Protein AF-A0A162Q2P6-F1 (afdb_monomer_lite)

Structure (mmCIF, N/CA/C/O backbone):
data_AF-A0A162Q2P6-F1
#
_entry.id   AF-A0A162Q2P6-F1
#
loop_
_atom_site.group_PDB
_atom_site.id
_atom_site.type_symbol
_atom_site.label_atom_id
_atom_site.label_alt_id
_atom_site.label_comp_id
_atom_site.label_asym_id
_atom_site.label_entity_id
_atom_site.label_seq_id
_atom_site.pdbx_PDB_ins_code
_atom_site.Cartn_x
_atom_site.Cartn_y
_atom_site.Cartn_z
_atom_site.occupancy
_atom_site.B_iso_or_equiv
_atom_site.auth_seq_id
_atom_site.auth_comp_id
_atom_site.auth_asym_id
_atom_site.auth_atom_id
_atom_site.pdbx_PDB_model_num
ATOM 1 N N . LYS A 1 1 ? 25.681 0.074 -2.861 1.00 48.88 1 LYS A N 1
ATOM 2 C CA . LYS A 1 1 ? 25.812 1.199 -3.830 1.00 48.88 1 LYS A CA 1
ATOM 3 C C . LYS A 1 1 ? 24.794 2.308 -3.497 1.00 48.88 1 LYS A C 1
ATOM 5 O O . LYS A 1 1 ? 23.850 2.481 -4.251 1.00 48.88 1 LYS A O 1
ATOM 10 N N . ASN A 1 2 ? 24.958 3.044 -2.389 1.00 48.38 2 ASN A N 1
ATOM 11 C CA . ASN A 1 2 ? 24.047 4.153 -2.019 1.00 48.38 2 ASN A CA 1
ATOM 12 C C . ASN A 1 2 ? 24.773 5.500 -1.815 1.00 48.38 2 ASN A C 1
ATOM 14 O O . ASN A 1 2 ? 24.154 6.547 -1.954 1.00 48.38 2 ASN A O 1
ATOM 18 N N . ILE A 1 3 ? 26.094 5.482 -1.599 1.00 49.03 3 ILE A N 1
ATOM 19 C CA . ILE A 1 3 ? 26.891 6.666 -1.225 1.00 49.03 3 ILE A CA 1
ATOM 20 C C . ILE A 1 3 ? 27.042 7.683 -2.378 1.00 49.03 3 ILE A C 1
ATOM 22 O O . ILE A 1 3 ? 27.153 8.876 -2.140 1.00 49.03 3 ILE A O 1
ATOM 26 N N . ALA A 1 4 ? 26.964 7.254 -3.643 1.00 51.41 4 ALA A N 1
ATOM 27 C CA . ALA A 1 4 ? 27.247 8.121 -4.796 1.00 51.41 4 ALA A CA 1
ATOM 28 C C . ALA A 1 4 ? 26.105 9.079 -5.213 1.00 51.41 4 ALA A C 1
ATOM 30 O O . ALA A 1 4 ? 26.271 9.814 -6.181 1.00 51.41 4 ALA A O 1
ATOM 31 N N . LYS A 1 5 ? 24.939 9.051 -4.549 1.00 62.47 5 LYS A N 1
ATOM 32 C CA . LYS A 1 5 ? 23.770 9.878 -4.924 1.00 62.47 5 LYS A CA 1
ATOM 33 C C . LYS A 1 5 ? 23.247 10.808 -3.822 1.00 62.47 5 LYS A C 1
ATOM 35 O O . LYS A 1 5 ? 22.298 11.530 -4.091 1.00 62.47 5 LYS A O 1
ATOM 40 N N . GLY A 1 6 ? 23.845 10.802 -2.626 1.00 80.56 6 GLY A N 1
ATOM 41 C CA . GLY A 1 6 ? 23.414 11.677 -1.525 1.00 80.56 6 GLY A CA 1
ATOM 42 C C . GLY A 1 6 ? 21.980 11.420 -1.048 1.00 80.56 6 GLY A C 1
ATOM 43 O O . GLY A 1 6 ? 21.293 12.361 -0.676 1.00 80.56 6 GLY A O 1
ATOM 44 N N . PHE A 1 7 ? 21.511 10.169 -1.115 1.00 85.19 7 PHE A N 1
ATOM 45 C CA . PHE A 1 7 ? 20.187 9.814 -0.599 1.00 85.19 7 PHE A CA 1
ATOM 46 C C . PHE A 1 7 ? 20.136 9.992 0.919 1.00 85.19 7 PHE A C 1
ATOM 48 O O . PHE A 1 7 ? 21.097 9.632 1.601 1.00 85.19 7 PHE A O 1
ATOM 55 N N . SER A 1 8 ? 19.006 10.487 1.423 1.00 93.44 8 SER A N 1
ATOM 56 C CA . SER A 1 8 ? 18.723 10.515 2.858 1.00 93.44 8 SER A CA 1
ATOM 57 C C . SER A 1 8 ? 18.619 9.094 3.424 1.00 93.44 8 SER A C 1
ATOM 59 O O . SER A 1 8 ? 18.381 8.124 2.692 1.00 93.44 8 SER A O 1
ATOM 61 N N . ASP A 1 9 ? 18.740 8.959 4.744 1.00 94.25 9 ASP A N 1
ATOM 62 C CA . ASP A 1 9 ? 18.564 7.671 5.423 1.00 94.25 9 ASP A CA 1
ATOM 63 C C . ASP A 1 9 ? 17.164 7.084 5.179 1.00 94.25 9 ASP A C 1
ATOM 65 O O . ASP A 1 9 ? 17.013 5.878 4.964 1.00 94.25 9 ASP A O 1
ATOM 69 N N . VAL A 1 10 ? 16.145 7.944 5.110 1.00 96.12 10 VAL A N 1
ATOM 70 C CA . VAL A 1 10 ? 14.760 7.574 4.788 1.00 96.12 10 VAL A CA 1
ATOM 71 C C . VAL A 1 10 ? 14.672 6.985 3.382 1.00 96.12 10 VAL A C 1
ATOM 73 O O . VAL A 1 10 ? 14.159 5.879 3.186 1.00 96.12 10 VAL A O 1
ATOM 76 N N . GLN A 1 11 ? 15.244 7.672 2.392 1.00 94.75 11 GLN A N 1
ATOM 77 C CA . GLN A 1 11 ? 15.282 7.188 1.015 1.00 94.75 11 GLN A CA 1
ATOM 78 C C . GLN A 1 11 ? 16.052 5.872 0.899 1.00 94.75 11 GLN A C 1
ATOM 80 O O . GLN A 1 11 ? 15.651 4.998 0.129 1.00 94.75 11 GLN A O 1
ATOM 85 N N . ILE A 1 12 ? 17.141 5.696 1.654 1.00 96.19 12 ILE A N 1
ATOM 86 C CA . ILE A 1 12 ? 17.898 4.440 1.687 1.00 96.19 12 ILE A CA 1
ATOM 87 C C . ILE A 1 12 ? 17.009 3.293 2.181 1.00 96.19 12 ILE A C 1
ATOM 89 O O . ILE A 1 12 ? 16.935 2.269 1.496 1.00 96.19 12 ILE A O 1
ATOM 93 N N . LYS A 1 13 ? 16.278 3.482 3.286 1.00 97.81 13 LYS A N 1
ATOM 94 C CA . LYS A 1 13 ? 15.359 2.472 3.840 1.00 97.81 13 LYS A CA 1
ATOM 95 C C . LYS A 1 13 ? 14.263 2.085 2.852 1.00 97.81 13 LYS A C 1
ATOM 97 O O . LYS A 1 13 ? 14.037 0.901 2.607 1.00 97.81 13 LYS A O 1
ATOM 102 N N . VAL A 1 14 ? 13.618 3.063 2.213 1.00 97.81 14 VAL A N 1
ATOM 103 C CA . VAL A 1 14 ? 12.560 2.781 1.227 1.00 97.81 14 VAL A CA 1
ATOM 104 C C . VAL A 1 14 ? 13.124 2.072 -0.005 1.00 97.81 14 VAL A C 1
ATOM 106 O O . VAL A 1 14 ? 12.508 1.140 -0.528 1.00 97.81 14 VAL A O 1
ATOM 109 N N . ARG A 1 15 ? 14.320 2.453 -0.467 1.00 96.81 15 ARG A N 1
ATOM 110 C CA . ARG A 1 15 ? 14.995 1.784 -1.592 1.00 96.81 15 ARG A CA 1
ATOM 111 C C . ARG A 1 15 ? 15.372 0.342 -1.272 1.00 96.81 15 ARG A C 1
ATOM 113 O O . ARG A 1 15 ? 15.303 -0.489 -2.176 1.00 96.81 15 ARG A O 1
ATOM 120 N N . GLU A 1 16 ? 15.767 0.068 -0.033 1.00 96.75 16 GLU A N 1
ATOM 121 C CA . GLU A 1 16 ? 16.044 -1.278 0.467 1.00 96.75 16 GLU A CA 1
ATOM 122 C C . GLU A 1 16 ? 14.761 -2.114 0.534 1.00 96.75 16 GLU A C 1
ATOM 124 O O . GLU A 1 16 ? 14.703 -3.195 -0.051 1.00 96.75 16 GLU A O 1
ATOM 129 N N . ALA A 1 17 ? 13.689 -1.577 1.123 1.00 97.25 17 ALA A N 1
ATOM 130 C CA . ALA A 1 17 ? 12.397 -2.259 1.193 1.00 97.25 17 ALA A CA 1
ATOM 131 C C . ALA A 1 17 ? 11.805 -2.563 -0.200 1.00 97.25 17 ALA A C 1
ATOM 133 O O . ALA A 1 17 ? 11.100 -3.554 -0.391 1.00 97.25 17 ALA A O 1
ATOM 134 N N . THR A 1 18 ? 12.126 -1.732 -1.195 1.00 97.31 18 THR A N 1
ATOM 135 C CA . THR A 1 18 ? 11.663 -1.851 -2.587 1.00 97.31 18 THR A CA 1
ATOM 136 C C . THR A 1 18 ? 12.759 -2.327 -3.548 1.00 97.31 18 THR A C 1
ATOM 138 O O . THR A 1 18 ? 12.736 -1.998 -4.736 1.00 97.31 18 THR A O 1
ATOM 141 N N . SER A 1 19 ? 13.751 -3.079 -3.059 1.00 94.94 19 SER A N 1
ATOM 142 C CA . SER A 1 19 ? 14.841 -3.608 -3.890 1.00 94.94 19 SER A CA 1
ATOM 143 C C . SER A 1 19 ? 14.351 -4.618 -4.942 1.00 94.94 19 SER A C 1
ATOM 145 O O . SER A 1 19 ? 13.270 -5.195 -4.819 1.00 94.94 19 SER A O 1
ATOM 147 N N . ASN A 1 20 ? 15.170 -4.907 -5.959 1.00 93.19 20 ASN A N 1
ATOM 148 C CA . ASN A 1 20 ? 14.857 -5.943 -6.957 1.00 93.19 20 ASN A CA 1
ATOM 149 C C . ASN A 1 20 ? 15.192 -7.374 -6.488 1.00 93.19 20 ASN A C 1
ATOM 151 O O . ASN A 1 20 ? 15.182 -8.302 -7.294 1.00 93.19 20 ASN A O 1
ATOM 155 N N . ASP A 1 21 ? 15.526 -7.564 -5.212 1.00 92.00 21 ASP A N 1
ATOM 156 C CA . ASP A 1 21 ? 15.904 -8.878 -4.687 1.00 92.00 21 ASP A CA 1
ATOM 157 C C . ASP A 1 21 ? 14.704 -9.843 -4.688 1.00 92.00 21 ASP A C 1
ATOM 159 O O . ASP A 1 21 ? 13.556 -9.394 -4.610 1.00 92.00 21 ASP A O 1
ATOM 163 N N . PRO A 1 22 ? 14.913 -11.168 -4.753 1.00 89.38 22 PRO A N 1
ATOM 164 C CA . PRO A 1 22 ? 13.813 -12.127 -4.853 1.00 89.38 22 PRO A CA 1
ATOM 165 C C . PRO A 1 22 ? 12.993 -12.299 -3.561 1.00 89.38 22 PRO A C 1
ATOM 167 O O . PRO A 1 22 ? 11.921 -12.897 -3.618 1.00 89.38 22 PRO A O 1
ATOM 170 N N . TRP A 1 23 ? 13.453 -11.784 -2.416 1.00 89.75 23 TRP A N 1
ATOM 171 C CA . TRP A 1 23 ? 12.741 -11.827 -1.130 1.00 89.75 23 TRP A CA 1
ATOM 172 C C . TRP A 1 23 ? 11.983 -10.525 -0.837 1.00 89.75 23 TRP A C 1
ATOM 174 O O . TRP A 1 23 ? 12.387 -9.450 -1.274 1.00 89.75 23 TRP A O 1
ATOM 184 N N . GLY A 1 24 ? 10.881 -10.604 -0.088 1.00 86.19 24 GLY A N 1
ATOM 185 C CA . GLY A 1 24 ? 10.116 -9.425 0.341 1.00 86.19 24 GLY A CA 1
ATOM 186 C C . GLY A 1 24 ? 10.849 -8.567 1.387 1.00 86.19 24 GLY A C 1
ATOM 187 O O . GLY A 1 24 ? 11.817 -9.037 1.988 1.00 86.19 24 GLY A O 1
ATOM 188 N N . PRO A 1 25 ? 10.407 -7.316 1.618 1.00 92.50 25 PRO A N 1
ATOM 189 C CA . PRO A 1 25 ? 10.939 -6.489 2.700 1.00 92.50 25 PRO A CA 1
ATOM 190 C C . PRO A 1 25 ? 1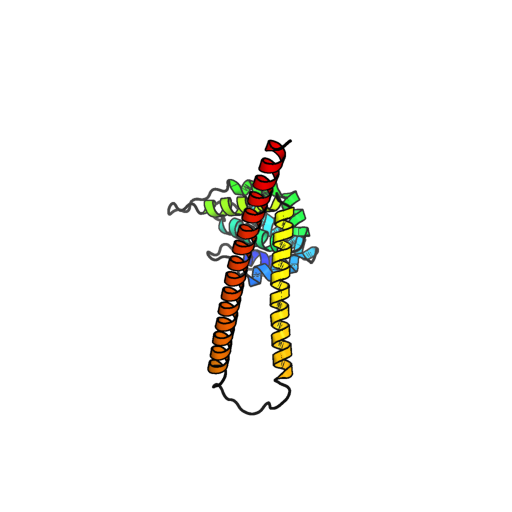0.678 -7.130 4.067 1.00 92.50 25 PRO A C 1
ATOM 192 O O . PRO A 1 25 ? 9.645 -7.771 4.277 1.00 92.50 25 PRO A O 1
ATOM 195 N N . SER A 1 26 ? 11.597 -6.941 5.014 1.00 94.06 26 SER A N 1
ATOM 196 C CA . SER A 1 26 ? 11.394 -7.418 6.383 1.00 94.06 26 SER A CA 1
ATOM 197 C C . SER A 1 26 ? 10.289 -6.616 7.079 1.00 94.06 26 SER A C 1
ATOM 199 O O . SER A 1 26 ? 10.142 -5.411 6.863 1.00 94.06 26 SER A O 1
ATOM 201 N N . GLY A 1 27 ? 9.514 -7.279 7.945 1.00 91.94 27 GLY A N 1
ATOM 202 C CA . GLY A 1 27 ? 8.465 -6.621 8.731 1.00 91.94 27 GLY A CA 1
ATOM 203 C C . GLY A 1 27 ? 9.009 -5.480 9.594 1.00 91.94 27 GLY A C 1
ATOM 204 O O . GLY A 1 27 ? 8.397 -4.421 9.663 1.00 91.94 27 GLY A O 1
ATOM 205 N N . THR A 1 28 ? 10.200 -5.659 10.173 1.00 94.06 28 THR A N 1
ATOM 206 C CA . THR A 1 28 ? 10.889 -4.632 10.963 1.00 94.06 28 THR A CA 1
ATOM 207 C C . THR A 1 28 ? 11.201 -3.385 10.140 1.00 94.06 28 THR A C 1
ATOM 209 O O . THR A 1 28 ? 10.902 -2.282 10.587 1.00 94.06 28 THR A O 1
ATOM 212 N N . LEU A 1 29 ? 11.736 -3.547 8.923 1.00 95.56 29 LEU A N 1
ATOM 213 C CA . LEU A 1 29 ? 12.051 -2.418 8.044 1.00 95.56 29 LEU A CA 1
ATOM 214 C C . LEU A 1 29 ? 10.779 -1.693 7.588 1.00 95.56 29 LEU A C 1
ATOM 216 O O . LEU A 1 29 ? 10.727 -0.467 7.613 1.00 95.56 29 LEU A O 1
ATOM 220 N N . MET A 1 30 ? 9.730 -2.436 7.215 1.00 96.81 30 MET A N 1
ATOM 221 C CA . MET A 1 30 ? 8.435 -1.829 6.879 1.00 96.81 30 MET A CA 1
ATOM 222 C C . MET A 1 30 ? 7.842 -1.068 8.065 1.00 96.81 30 MET A C 1
ATOM 224 O O . MET A 1 30 ? 7.295 0.015 7.883 1.00 96.81 30 MET A O 1
ATOM 228 N N . ASN A 1 31 ? 7.972 -1.608 9.278 1.00 95.94 31 ASN A N 1
ATOM 229 C CA . ASN A 1 31 ? 7.493 -0.949 10.483 1.00 95.94 31 ASN A CA 1
ATOM 230 C C . ASN A 1 31 ? 8.251 0.345 10.778 1.00 95.94 31 ASN A C 1
ATOM 232 O O . ASN A 1 31 ? 7.619 1.348 11.098 1.00 95.94 31 ASN A O 1
ATOM 236 N N . GLU A 1 32 ? 9.576 0.333 10.640 1.00 97.31 32 GLU A N 1
ATOM 237 C CA . GLU A 1 32 ? 10.406 1.525 10.796 1.00 97.31 32 GLU A CA 1
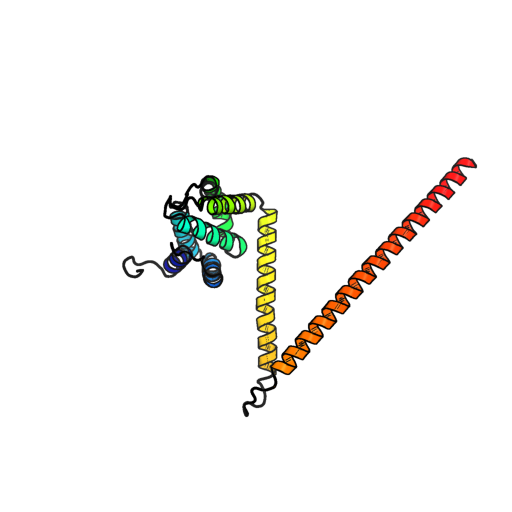ATOM 238 C C . GLU A 1 32 ? 9.999 2.612 9.793 1.00 97.31 32 GLU A C 1
ATOM 240 O O . GLU A 1 32 ? 9.707 3.735 10.194 1.00 97.31 32 GLU A O 1
ATOM 245 N N . ILE A 1 33 ? 9.861 2.259 8.509 1.00 98.25 33 ILE A N 1
ATOM 246 C CA . ILE A 1 33 ? 9.379 3.188 7.475 1.00 98.25 33 ILE A CA 1
ATOM 247 C C . ILE A 1 33 ? 7.980 3.710 7.821 1.00 98.25 33 ILE A C 1
ATOM 249 O O . ILE A 1 33 ? 7.739 4.910 7.737 1.00 98.25 33 ILE A O 1
ATOM 253 N N . ALA A 1 34 ? 7.064 2.843 8.260 1.00 97.62 34 ALA A N 1
ATOM 254 C CA . ALA A 1 34 ? 5.720 3.254 8.651 1.00 97.62 34 ALA A CA 1
ATOM 255 C C . ALA A 1 34 ? 5.731 4.247 9.824 1.00 97.62 34 ALA A C 1
ATOM 257 O O . ALA A 1 34 ? 4.936 5.183 9.816 1.00 97.62 34 ALA A O 1
ATOM 258 N N . GLN A 1 35 ? 6.632 4.099 10.802 1.00 97.06 35 GLN A N 1
ATOM 259 C CA . GLN A 1 35 ? 6.765 5.081 11.886 1.00 97.06 35 GLN A CA 1
ATOM 260 C C . GLN A 1 35 ? 7.355 6.414 11.398 1.00 97.06 35 GLN A C 1
ATOM 262 O O . GLN A 1 35 ? 6.946 7.469 11.874 1.00 97.06 35 GLN A O 1
ATOM 267 N N . LEU A 1 36 ? 8.248 6.398 10.407 1.00 98.12 36 LEU A N 1
ATOM 268 C CA . LEU A 1 36 ? 8.786 7.629 9.815 1.00 98.12 36 LEU A CA 1
ATOM 269 C C . LEU A 1 36 ? 7.711 8.445 9.077 1.00 98.12 36 LEU A C 1
ATOM 271 O O . LEU A 1 36 ? 7.793 9.666 9.039 1.00 98.12 36 LEU A O 1
ATOM 275 N N . THR A 1 37 ? 6.637 7.815 8.582 1.00 98.38 37 THR A N 1
ATOM 276 C CA . THR A 1 37 ? 5.536 8.543 7.910 1.00 98.38 37 THR A CA 1
ATOM 277 C C . THR A 1 37 ? 4.780 9.541 8.801 1.00 98.38 37 THR A C 1
ATOM 279 O O . THR A 1 37 ? 3.979 10.319 8.287 1.00 98.38 37 THR A O 1
ATOM 282 N N . PHE A 1 38 ? 4.988 9.526 10.123 1.00 97.31 38 PHE A N 1
ATOM 283 C CA . PHE A 1 38 ? 4.416 10.524 11.035 1.00 97.31 38 PHE A CA 1
ATOM 284 C C . PHE A 1 38 ? 5.177 11.860 11.017 1.00 97.31 38 PHE A C 1
ATOM 286 O O . PHE A 1 38 ? 4.630 12.866 11.462 1.00 97.31 38 PHE A O 1
ATOM 293 N N . ASN A 1 39 ? 6.402 11.893 10.486 1.00 97.88 39 ASN A N 1
ATOM 294 C CA . ASN A 1 39 ? 7.123 13.127 10.194 1.00 97.88 39 ASN A CA 1
ATOM 295 C C . ASN A 1 39 ? 6.769 13.610 8.776 1.00 97.88 39 ASN A C 1
ATOM 297 O O . ASN A 1 39 ? 6.842 12.836 7.824 1.00 97.88 39 ASN A O 1
ATOM 301 N N . GLU A 1 40 ? 6.394 14.882 8.622 1.00 95.69 40 GLU A N 1
ATOM 302 C CA . GLU A 1 40 ? 5.945 15.430 7.332 1.00 95.69 40 GLU A CA 1
ATOM 303 C C . GLU A 1 40 ? 7.034 15.416 6.248 1.00 95.69 40 GLU A C 1
ATOM 305 O O . GLU A 1 40 ? 6.742 15.093 5.097 1.00 95.69 40 GLU A O 1
ATOM 310 N N . SER A 1 41 ? 8.285 15.720 6.605 1.00 96.31 41 SER A N 1
ATOM 311 C CA . SER A 1 41 ? 9.408 15.718 5.659 1.00 96.31 41 SER A CA 1
ATOM 312 C C . SER A 1 41 ? 9.711 14.299 5.185 1.00 96.31 41 SER A C 1
ATOM 314 O O . SER A 1 41 ? 9.786 14.043 3.982 1.00 96.31 41 SER A O 1
ATOM 316 N N . ASP A 1 42 ? 9.814 13.358 6.125 1.00 97.69 42 ASP A N 1
ATOM 317 C CA . ASP A 1 42 ? 10.101 11.957 5.814 1.00 97.69 42 ASP A CA 1
ATOM 318 C C . ASP A 1 42 ? 8.960 11.332 5.007 1.00 97.69 42 ASP A C 1
ATOM 320 O O . ASP A 1 42 ? 9.201 10.600 4.049 1.00 97.69 42 ASP A O 1
ATOM 324 N N . PHE A 1 43 ? 7.709 11.655 5.345 1.00 98.00 43 PHE A N 1
ATOM 325 C CA . PHE A 1 43 ? 6.530 11.237 4.593 1.00 98.00 43 PHE A CA 1
ATOM 326 C C . PHE A 1 43 ? 6.625 11.615 3.110 1.00 98.00 43 PHE A C 1
ATOM 328 O O . PHE A 1 43 ? 6.393 10.755 2.256 1.00 98.00 43 PHE A O 1
ATOM 335 N N . ILE A 1 44 ? 6.993 12.863 2.794 1.00 97.56 44 ILE A N 1
ATOM 336 C CA . ILE A 1 44 ? 7.130 13.324 1.405 1.00 97.56 44 ILE A CA 1
ATOM 337 C C . ILE A 1 44 ? 8.175 12.479 0.669 1.00 97.56 44 ILE A C 1
ATOM 339 O O . ILE A 1 44 ? 7.912 11.994 -0.433 1.00 97.56 44 ILE A O 1
ATOM 343 N N . GLU A 1 45 ? 9.333 12.241 1.287 1.00 97.38 45 GLU A N 1
ATOM 344 C CA . GLU A 1 45 ? 10.398 11.432 0.689 1.00 97.38 45 GLU A CA 1
ATOM 345 C C . GLU A 1 45 ? 10.006 9.957 0.511 1.00 97.38 45 GLU A C 1
ATOM 347 O O . GLU A 1 45 ? 10.344 9.337 -0.504 1.00 97.38 45 GLU A O 1
ATOM 352 N N . ILE A 1 46 ? 9.278 9.391 1.479 1.00 98.44 46 ILE A N 1
ATOM 353 C C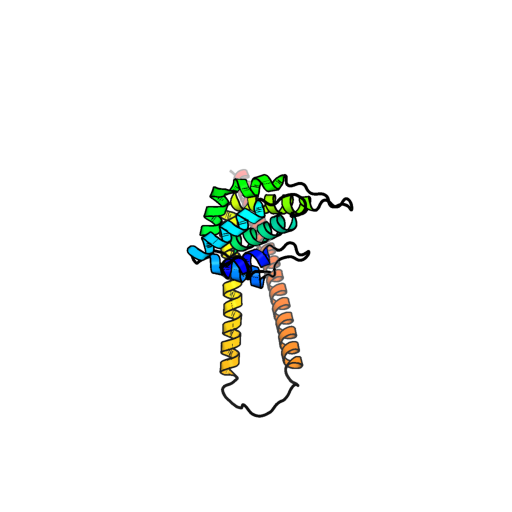A . ILE A 1 46 ? 8.779 8.013 1.427 1.00 98.44 46 ILE A CA 1
ATOM 354 C C . ILE A 1 46 ? 7.795 7.858 0.272 1.00 98.44 46 ILE A C 1
ATOM 356 O O . ILE A 1 46 ? 7.956 6.946 -0.545 1.00 98.44 46 ILE A O 1
ATOM 360 N N . MET A 1 47 ? 6.797 8.740 0.183 1.00 98.31 47 MET A N 1
ATOM 361 C CA . MET A 1 47 ? 5.763 8.647 -0.844 1.00 98.31 47 MET A CA 1
ATOM 362 C C . MET A 1 47 ? 6.315 8.919 -2.244 1.00 98.31 47 MET A C 1
ATOM 364 O O . MET A 1 47 ? 5.980 8.174 -3.162 1.00 98.31 47 MET A O 1
ATOM 368 N N . ASP A 1 48 ? 7.222 9.888 -2.408 1.00 97.38 48 ASP A N 1
ATOM 369 C CA . ASP A 1 48 ? 7.917 10.143 -3.680 1.00 97.38 48 ASP A CA 1
ATOM 370 C C . ASP A 1 48 ? 8.715 8.914 -4.154 1.00 97.38 48 ASP A C 1
ATOM 372 O O . ASP A 1 48 ? 8.671 8.532 -5.328 1.00 97.38 48 ASP A O 1
ATOM 376 N N . MET A 1 49 ? 9.416 8.229 -3.245 1.00 97.62 49 MET A N 1
ATOM 377 C CA . MET A 1 49 ? 10.147 7.012 -3.600 1.00 97.62 49 MET A CA 1
ATOM 378 C C . MET A 1 49 ? 9.205 5.842 -3.918 1.00 97.62 49 MET A C 1
ATOM 380 O O . MET A 1 49 ? 9.469 5.098 -4.865 1.00 97.62 49 MET A O 1
ATOM 384 N N . ILE A 1 50 ? 8.113 5.668 -3.162 1.00 98.25 50 ILE A N 1
ATOM 385 C CA . ILE A 1 50 ? 7.089 4.650 -3.450 1.00 98.25 50 ILE A CA 1
ATOM 386 C C . ILE A 1 50 ? 6.474 4.900 -4.830 1.00 98.25 50 ILE A C 1
ATOM 388 O O . ILE A 1 50 ? 6.421 3.969 -5.632 1.00 98.25 50 ILE A O 1
ATOM 392 N N . ASP A 1 51 ? 6.085 6.133 -5.149 1.00 97.56 51 ASP A N 1
ATOM 393 C CA . ASP A 1 51 ? 5.481 6.478 -6.439 1.00 97.56 51 ASP A CA 1
ATOM 394 C C . ASP A 1 51 ? 6.422 6.176 -7.616 1.00 97.56 51 ASP A C 1
ATOM 396 O O . ASP A 1 51 ? 6.045 5.494 -8.576 1.00 97.56 51 ASP A O 1
ATOM 400 N N . LYS A 1 52 ? 7.707 6.539 -7.499 1.00 96.88 52 LYS A N 1
ATOM 401 C CA . LYS A 1 52 ? 8.736 6.174 -8.491 1.00 96.88 52 LYS A CA 1
ATOM 402 C C . LYS A 1 52 ? 8.818 4.665 -8.723 1.00 96.88 52 LYS A C 1
ATOM 404 O O . LYS A 1 52 ? 9.010 4.228 -9.856 1.00 96.88 52 LYS A O 1
ATOM 409 N N . ARG A 1 53 ? 8.678 3.863 -7.663 1.00 97.75 53 ARG A N 1
ATOM 410 C CA . ARG A 1 53 ? 8.717 2.393 -7.732 1.00 97.75 53 ARG A CA 1
ATOM 411 C C . ARG A 1 53 ? 7.432 1.784 -8.280 1.00 97.75 53 ARG A C 1
ATOM 413 O O . ARG A 1 53 ? 7.505 0.755 -8.943 1.00 97.75 53 ARG A O 1
ATOM 420 N N . LEU A 1 54 ? 6.276 2.395 -8.036 1.00 97.69 54 LEU A N 1
ATOM 421 C CA . LEU A 1 54 ? 5.000 1.957 -8.609 1.00 97.69 54 LEU A CA 1
ATOM 422 C C . LEU A 1 54 ? 4.941 2.195 -10.124 1.00 97.69 54 LEU A C 1
ATOM 424 O O . LEU A 1 54 ? 4.298 1.427 -10.833 1.00 97.69 54 LEU A O 1
ATOM 428 N N . ASN A 1 55 ? 5.666 3.197 -10.626 1.00 96.12 55 ASN A N 1
ATOM 429 C CA . ASN A 1 55 ? 5.756 3.520 -12.052 1.00 96.12 55 ASN A CA 1
ATOM 430 C C . ASN A 1 55 ? 6.800 2.689 -12.839 1.00 96.12 55 ASN A C 1
ATOM 432 O O . ASN A 1 55 ? 6.946 2.873 -14.053 1.00 96.12 55 ASN A O 1
ATOM 436 N N . ASP A 1 56 ? 7.520 1.766 -12.187 1.00 95.81 56 ASP A N 1
ATOM 437 C CA . ASP A 1 56 ? 8.418 0.821 -12.865 1.00 95.81 56 ASP A CA 1
ATOM 438 C C . ASP A 1 56 ? 7.642 -0.166 -13.764 1.00 95.81 56 ASP A C 1
ATOM 440 O O . ASP A 1 56 ? 6.451 -0.421 -13.585 1.00 95.81 56 ASP A O 1
ATOM 444 N N . LYS A 1 57 ? 8.316 -0.750 -14.766 1.00 89.94 57 LYS A N 1
ATOM 445 C CA . LYS A 1 57 ? 7.670 -1.610 -15.780 1.00 89.94 57 LYS A CA 1
ATOM 446 C C . LYS A 1 57 ? 8.457 -2.883 -16.090 1.00 89.94 57 LYS A C 1
ATOM 448 O O . LYS A 1 57 ? 9.677 -2.950 -15.915 1.00 89.94 57 LYS A O 1
ATOM 453 N N . GLY A 1 58 ? 7.747 -3.884 -16.616 1.00 89.56 58 GLY A N 1
ATOM 454 C CA . GLY A 1 58 ? 8.323 -5.105 -17.186 1.00 89.56 58 GLY A CA 1
ATOM 455 C C . GLY A 1 58 ? 9.216 -5.860 -16.200 1.00 89.56 58 GLY A C 1
ATOM 456 O O . GLY A 1 58 ? 8.769 -6.249 -15.125 1.00 89.56 58 GLY A O 1
ATOM 457 N N . LYS A 1 59 ? 10.500 -6.025 -16.549 1.00 90.62 59 LYS A N 1
ATOM 458 C CA . LYS A 1 59 ? 11.490 -6.785 -15.759 1.00 90.62 59 LYS A CA 1
ATOM 459 C C . LYS A 1 59 ? 11.687 -6.290 -14.317 1.00 90.62 59 LYS A C 1
ATOM 461 O O . LYS A 1 59 ? 12.178 -7.043 -13.482 1.00 90.62 59 LYS A O 1
ATOM 466 N N . ASN A 1 60 ? 11.294 -5.049 -14.016 1.00 95.12 60 ASN A N 1
ATOM 467 C CA . ASN A 1 60 ? 11.362 -4.456 -12.678 1.00 95.12 60 ASN A CA 1
ATOM 468 C C . ASN A 1 60 ? 10.091 -4.709 -11.843 1.00 95.12 60 ASN A C 1
ATOM 470 O O . ASN A 1 60 ? 9.842 -4.000 -10.872 1.00 95.12 60 ASN A O 1
ATOM 474 N N . TRP A 1 61 ? 9.277 -5.711 -12.184 1.00 96.25 61 TRP A N 1
ATOM 475 C CA . TRP A 1 61 ? 8.025 -6.019 -11.482 1.00 96.25 61 TRP A CA 1
ATOM 476 C C . TRP A 1 61 ? 8.177 -6.173 -9.959 1.00 96.25 61 TRP A C 1
ATOM 478 O O . TRP A 1 61 ? 7.241 -5.868 -9.223 1.00 96.25 61 TRP A O 1
ATOM 488 N N . ARG A 1 62 ? 9.348 -6.607 -9.461 1.00 97.19 62 ARG A N 1
ATOM 489 C CA . ARG A 1 62 ? 9.606 -6.732 -8.016 1.00 97.19 62 ARG A CA 1
ATOM 490 C C . ARG A 1 62 ? 9.623 -5.375 -7.317 1.00 97.19 62 ARG A C 1
ATOM 492 O O . ARG A 1 62 ? 9.134 -5.291 -6.197 1.00 97.19 62 ARG A O 1
ATOM 499 N N . HIS A 1 63 ? 10.117 -4.321 -7.970 1.00 98.00 63 HIS A N 1
ATOM 500 C CA . HIS A 1 63 ? 10.029 -2.956 -7.444 1.00 98.00 63 HIS A CA 1
ATOM 501 C C . HIS A 1 63 ? 8.568 -2.557 -7.228 1.00 98.00 63 HIS A C 1
ATOM 503 O O . HIS A 1 63 ? 8.205 -2.150 -6.127 1.00 98.00 63 HIS A O 1
ATOM 509 N N . VAL A 1 64 ? 7.735 -2.757 -8.252 1.00 98.19 64 VAL A N 1
ATOM 510 C CA . VAL A 1 64 ? 6.300 -2.446 -8.222 1.00 98.19 64 VAL A CA 1
ATOM 511 C C . VAL A 1 64 ? 5.601 -3.259 -7.134 1.00 98.19 64 VAL A C 1
ATOM 513 O O . VAL A 1 64 ? 4.906 -2.707 -6.285 1.00 98.19 64 VAL A O 1
ATOM 516 N N . PHE A 1 65 ? 5.829 -4.575 -7.105 1.00 98.06 65 PHE A N 1
ATOM 517 C CA . PHE A 1 65 ? 5.206 -5.465 -6.130 1.00 98.06 65 PHE A CA 1
ATOM 518 C C . PHE A 1 65 ? 5.596 -5.110 -4.692 1.00 98.06 65 PHE A C 1
ATOM 520 O O . PHE A 1 65 ? 4.725 -4.971 -3.837 1.00 98.06 65 PHE A O 1
ATOM 527 N N . LYS A 1 66 ? 6.890 -4.917 -4.410 1.00 98.25 66 LYS A N 1
ATOM 528 C CA . LYS A 1 66 ? 7.352 -4.557 -3.062 1.00 98.25 66 LYS A CA 1
ATOM 529 C C . LYS A 1 66 ? 6.928 -3.150 -2.651 1.00 98.25 66 LYS A C 1
ATOM 531 O O . LYS A 1 66 ? 6.661 -2.936 -1.474 1.00 98.25 66 LYS A O 1
ATOM 536 N N . ALA A 1 67 ? 6.814 -2.213 -3.592 1.00 98.50 67 ALA A N 1
ATOM 537 C CA . ALA A 1 67 ? 6.245 -0.898 -3.316 1.00 98.50 67 ALA A CA 1
ATOM 538 C C . ALA A 1 67 ? 4.765 -0.996 -2.921 1.00 98.50 67 ALA A C 1
ATOM 540 O O . ALA A 1 67 ? 4.363 -0.345 -1.963 1.00 98.50 67 ALA A O 1
ATOM 541 N N . LEU A 1 68 ? 3.979 -1.869 -3.568 1.00 98.38 68 LEU A N 1
ATOM 542 C CA . LEU A 1 68 ? 2.605 -2.160 -3.138 1.00 98.38 68 LEU A CA 1
ATOM 543 C C . LEU A 1 68 ? 2.557 -2.815 -1.751 1.00 98.38 68 LEU A C 1
ATOM 545 O O . LEU A 1 68 ? 1.683 -2.477 -0.960 1.00 98.38 68 LEU A O 1
ATOM 549 N N . LEU A 1 69 ? 3.483 -3.727 -1.429 1.00 98.19 69 LEU A N 1
ATOM 550 C CA . LEU A 1 69 ? 3.574 -4.311 -0.082 1.00 98.19 69 LEU A CA 1
ATOM 551 C C . LEU A 1 69 ? 3.866 -3.248 0.984 1.00 98.19 69 LEU A C 1
ATOM 553 O O . LEU A 1 69 ? 3.225 -3.243 2.032 1.00 98.19 69 LEU A O 1
ATOM 557 N N . LEU A 1 70 ? 4.811 -2.348 0.709 1.00 98.50 70 LEU A N 1
ATOM 558 C CA . LEU A 1 70 ? 5.167 -1.272 1.627 1.00 98.50 70 LEU A CA 1
ATOM 559 C C . LEU A 1 70 ? 4.024 -0.260 1.781 1.00 98.50 70 LEU A C 1
ATOM 561 O O . LEU A 1 70 ? 3.688 0.100 2.906 1.00 98.50 70 LEU A O 1
ATOM 565 N N . LEU A 1 71 ? 3.396 0.155 0.675 1.00 98.50 71 LEU A N 1
ATOM 566 C CA . LEU A 1 71 ? 2.235 1.046 0.696 1.00 98.50 71 LEU A CA 1
ATOM 567 C C . LEU A 1 71 ? 1.100 0.442 1.525 1.00 98.50 71 LEU A C 1
ATOM 569 O O . LEU A 1 71 ? 0.574 1.108 2.409 1.00 98.50 71 LEU A O 1
ATOM 573 N N . ASP A 1 72 ? 0.765 -0.826 1.285 1.00 98.06 72 ASP A N 1
ATOM 574 C CA . ASP A 1 72 ? -0.239 -1.558 2.056 1.00 98.06 72 ASP A CA 1
ATOM 575 C C . ASP A 1 72 ? 0.087 -1.569 3.553 1.00 98.06 72 ASP A C 1
ATOM 577 O O . ASP A 1 72 ? -0.770 -1.262 4.377 1.00 98.06 72 ASP A O 1
ATOM 581 N N . TYR A 1 73 ? 1.339 -1.840 3.926 1.00 97.62 73 TYR A N 1
ATOM 582 C CA . TYR A 1 73 ? 1.749 -1.807 5.329 1.00 97.62 73 TYR A CA 1
ATOM 583 C C . TYR A 1 73 ? 1.559 -0.410 5.949 1.00 97.62 73 TYR A C 1
ATOM 585 O O . TYR A 1 73 ? 0.982 -0.278 7.034 1.00 97.62 73 TYR A O 1
ATOM 593 N N . CYS A 1 74 ? 1.986 0.645 5.249 1.00 97.94 74 CYS A N 1
ATOM 594 C CA . CYS A 1 74 ? 1.816 2.029 5.693 1.00 97.94 74 CYS A CA 1
ATOM 595 C C . CYS A 1 74 ? 0.333 2.435 5.789 1.00 97.94 74 CYS A C 1
ATOM 597 O O . CYS A 1 74 ? -0.037 3.146 6.722 1.00 97.94 74 CYS A O 1
ATOM 599 N N . LEU A 1 75 ? -0.539 1.930 4.910 1.00 97.69 75 LEU A N 1
ATOM 600 C CA . LEU A 1 75 ? -1.989 2.149 4.995 1.00 97.69 75 LEU A CA 1
ATOM 601 C C . LEU A 1 75 ? -2.614 1.551 6.255 1.00 97.69 75 LEU A C 1
ATOM 603 O O . LEU A 1 75 ? -3.627 2.063 6.718 1.00 97.69 75 LEU A O 1
ATOM 607 N N . HIS A 1 76 ? -2.015 0.519 6.846 1.00 95.88 76 HIS A N 1
ATOM 608 C CA . HIS A 1 76 ? -2.532 -0.092 8.069 1.00 95.88 76 HIS A CA 1
ATOM 609 C C . HIS A 1 76 ? -1.927 0.485 9.356 1.00 95.88 76 HIS A C 1
ATOM 611 O O . HIS A 1 76 ? -2.610 0.534 10.375 1.00 95.88 76 HIS A O 1
ATOM 617 N N . VAL A 1 77 ? -0.640 0.855 9.347 1.00 95.12 77 VAL A N 1
ATOM 618 C CA . VAL A 1 77 ? 0.115 1.163 10.585 1.00 95.12 77 VAL A CA 1
ATOM 619 C C . VAL A 1 77 ? 0.832 2.522 10.545 1.00 95.12 77 VAL A C 1
ATOM 621 O O . VAL A 1 77 ? 1.297 3.004 11.577 1.00 95.12 77 VAL A O 1
ATOM 624 N N . GLY A 1 78 ? 0.937 3.149 9.372 1.00 96.31 78 GLY A N 1
ATOM 625 C CA . GLY A 1 78 ? 1.550 4.468 9.196 1.00 96.31 78 GLY A CA 1
ATOM 626 C C . GLY A 1 78 ? 0.598 5.628 9.496 1.00 96.31 78 GLY A C 1
ATOM 627 O O . GLY A 1 78 ? -0.508 5.429 10.000 1.00 96.31 78 GLY A O 1
ATOM 628 N N . SER A 1 79 ? 1.020 6.843 9.158 1.00 97.06 79 SER A N 1
ATOM 629 C CA . SER A 1 79 ? 0.248 8.080 9.319 1.00 97.06 79 SER A CA 1
ATOM 630 C C . SER A 1 79 ? -1.031 8.101 8.472 1.00 97.06 79 SER A C 1
ATOM 632 O O . SER A 1 79 ? -1.082 7.532 7.380 1.00 97.06 79 SER A O 1
ATOM 634 N N . GLU A 1 80 ? -2.061 8.812 8.943 1.00 96.19 80 GLU A N 1
ATOM 635 C CA . GLU A 1 80 ? -3.284 9.086 8.167 1.00 96.19 80 GLU A CA 1
ATOM 636 C C . GLU A 1 80 ? -2.982 9.838 6.858 1.00 96.19 80 GLU A C 1
ATOM 638 O O . GLU A 1 80 ? -3.693 9.666 5.868 1.00 96.19 80 GLU A O 1
ATOM 643 N N . ASN A 1 81 ? -1.877 10.591 6.801 1.00 97.50 81 ASN A N 1
ATOM 644 C CA . ASN A 1 81 ? -1.434 11.273 5.580 1.00 97.50 81 ASN A CA 1
ATOM 645 C C . ASN A 1 81 ? -1.166 10.292 4.428 1.00 97.50 81 ASN A C 1
ATOM 647 O O . ASN A 1 81 ? -1.407 10.624 3.269 1.00 97.50 81 ASN A O 1
ATOM 651 N N . VAL A 1 82 ? -0.735 9.059 4.731 1.00 98.00 82 VAL A N 1
ATOM 652 C CA . VAL A 1 82 ? -0.557 8.001 3.722 1.00 98.00 82 VAL A CA 1
ATOM 653 C C . VAL A 1 82 ? -1.899 7.611 3.114 1.00 98.00 82 VAL A C 1
ATOM 655 O O . VAL A 1 82 ? -1.997 7.444 1.900 1.00 98.00 82 VAL A O 1
ATOM 658 N N . VAL A 1 83 ? -2.938 7.494 3.943 1.00 97.56 83 VAL A N 1
ATOM 659 C CA . VAL A 1 83 ? -4.294 7.169 3.488 1.00 97.56 83 VAL A CA 1
ATOM 660 C C . VAL A 1 83 ? -4.825 8.284 2.593 1.00 97.56 83 VAL A C 1
ATOM 662 O O . VAL A 1 83 ? -5.288 8.000 1.491 1.00 97.56 83 VAL A O 1
ATOM 665 N N . LEU A 1 84 ? -4.717 9.542 3.030 1.00 97.00 84 LEU A N 1
ATOM 666 C CA . LEU A 1 84 ? -5.163 10.702 2.252 1.00 97.00 84 LEU A CA 1
ATOM 667 C C . LEU A 1 84 ? -4.474 10.750 0.883 1.00 97.00 84 LEU A C 1
ATOM 669 O O . LEU A 1 84 ? -5.148 10.723 -0.148 1.00 97.00 84 LEU A O 1
ATOM 673 N N . TYR A 1 85 ? -3.141 10.693 0.867 1.00 97.69 85 TYR A N 1
ATOM 674 C CA . TYR A 1 85 ? -2.361 10.724 -0.367 1.00 97.69 85 TYR A CA 1
ATOM 675 C C . TYR A 1 85 ? -2.695 9.557 -1.305 1.00 97.69 85 TYR A C 1
ATOM 677 O O . TYR A 1 85 ? -2.859 9.754 -2.511 1.00 97.69 85 TYR A O 1
ATOM 685 N N . ALA A 1 86 ? -2.817 8.335 -0.775 1.00 97.62 86 ALA A N 1
ATOM 686 C CA . ALA A 1 86 ? -3.129 7.155 -1.578 1.00 97.62 86 ALA A CA 1
ATOM 687 C C . ALA A 1 86 ? -4.541 7.211 -2.181 1.00 97.62 86 ALA A C 1
ATOM 689 O O . ALA A 1 86 ? -4.763 6.675 -3.267 1.00 97.62 86 ALA A O 1
ATOM 690 N N . ARG A 1 87 ? -5.495 7.864 -1.506 1.00 96.50 87 ARG A N 1
ATOM 691 C CA . ARG A 1 87 ? -6.853 8.067 -2.030 1.00 96.50 87 ARG A CA 1
ATOM 692 C C . ARG A 1 87 ? -6.893 9.125 -3.121 1.00 96.50 87 ARG A C 1
ATOM 694 O O . ARG A 1 87 ? -7.502 8.881 -4.162 1.00 96.50 87 ARG A O 1
ATOM 701 N N . GLU A 1 88 ? -6.215 10.251 -2.926 1.00 97.00 88 GLU A N 1
ATOM 702 C CA . GLU A 1 88 ? -6.088 11.295 -3.951 1.00 97.00 88 GLU A CA 1
ATOM 703 C C . GLU A 1 88 ? -5.400 10.758 -5.213 1.00 97.00 88 GLU A C 1
ATOM 705 O O . GLU A 1 88 ? -5.824 11.038 -6.335 1.00 97.00 88 GLU A O 1
ATOM 710 N N . ASN A 1 89 ? -4.401 9.892 -5.032 1.00 96.88 89 ASN A N 1
ATOM 711 C CA . ASN A 1 89 ? -3.619 9.292 -6.111 1.00 96.88 89 ASN A CA 1
ATOM 712 C C . ASN A 1 89 ? -4.011 7.838 -6.408 1.00 96.88 89 ASN A C 1
ATOM 714 O O . ASN A 1 89 ? -3.217 7.062 -6.943 1.00 96.88 89 ASN A O 1
ATOM 718 N N . ILE A 1 90 ? -5.260 7.451 -6.119 1.00 96.25 90 ILE A N 1
ATOM 719 C CA . ILE A 1 90 ? -5.729 6.061 -6.266 1.00 96.25 90 ILE A CA 1
ATOM 720 C C . ILE A 1 90 ? -5.571 5.522 -7.695 1.00 96.25 90 ILE A C 1
ATOM 722 O O . ILE A 1 90 ? -5.482 4.311 -7.906 1.00 96.25 90 ILE A O 1
ATOM 726 N N . TYR A 1 91 ? -5.531 6.406 -8.697 1.00 96.56 91 TYR A N 1
ATOM 727 C CA . TYR A 1 91 ? -5.317 6.035 -10.093 1.00 96.56 91 TYR A CA 1
ATOM 728 C C . TYR A 1 91 ? -3.974 5.319 -10.303 1.00 96.56 91 TYR A C 1
ATOM 730 O O . TYR A 1 91 ? -3.934 4.356 -11.069 1.00 96.56 91 TYR A O 1
ATOM 738 N N . 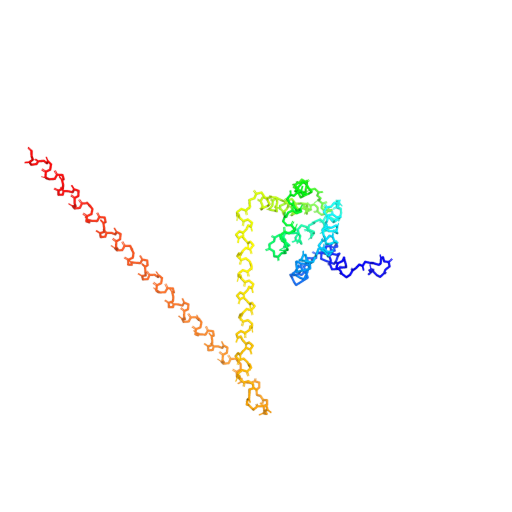VAL A 1 92 ? -2.917 5.708 -9.577 1.00 95.31 92 VAL A N 1
ATOM 739 C CA . VAL A 1 92 ? -1.594 5.069 -9.655 1.00 95.31 92 VAL A CA 1
ATOM 740 C C . VAL A 1 92 ? -1.728 3.582 -9.332 1.00 95.31 92 VAL A C 1
ATOM 742 O O . VAL A 1 92 ? -1.343 2.734 -10.133 1.00 95.31 92 VAL A O 1
ATOM 745 N N . VAL A 1 93 ? -2.398 3.246 -8.226 1.00 97.00 93 VAL A N 1
ATOM 746 C CA . VAL A 1 93 ? -2.637 1.850 -7.826 1.00 97.00 93 VAL A CA 1
ATOM 747 C C . VAL A 1 93 ? -3.627 1.151 -8.765 1.00 97.00 93 VAL A C 1
ATOM 749 O O . VAL A 1 93 ? -3.403 0.004 -9.150 1.00 97.00 93 VAL A O 1
ATOM 752 N N . LYS A 1 94 ? -4.703 1.827 -9.195 1.00 96.81 94 LYS A N 1
ATOM 753 C CA . LYS A 1 94 ? -5.710 1.242 -10.101 1.00 96.81 94 LYS A CA 1
ATOM 754 C C . LYS A 1 94 ? -5.113 0.774 -11.424 1.00 96.81 94 LYS A C 1
ATOM 756 O O . LYS A 1 94 ? -5.513 -0.281 -11.909 1.00 96.81 94 LYS A O 1
ATOM 761 N N . THR A 1 95 ? -4.168 1.518 -12.001 1.00 96.81 95 THR A N 1
ATOM 762 C CA . THR A 1 95 ? -3.530 1.132 -13.274 1.00 96.81 95 THR A CA 1
ATOM 763 C C . THR A 1 95 ? -2.755 -0.185 -13.163 1.00 96.81 95 THR A C 1
ATOM 765 O O . THR A 1 95 ? -2.709 -0.962 -14.115 1.00 96.81 95 THR A O 1
ATOM 768 N N . LEU A 1 96 ? -2.231 -0.505 -11.975 1.00 97.69 96 LEU A N 1
ATOM 769 C CA . LEU A 1 96 ? -1.487 -1.739 -11.712 1.00 97.69 96 LEU A CA 1
ATOM 770 C C . LEU A 1 96 ? -2.375 -2.991 -11.659 1.00 97.69 96 LEU A C 1
ATOM 772 O O . LEU A 1 96 ? -1.861 -4.109 -11.707 1.00 97.69 96 LEU A O 1
ATOM 776 N N . LYS A 1 97 ? -3.706 -2.836 -11.640 1.00 97.44 97 LYS A N 1
ATOM 777 C CA . LYS A 1 97 ? -4.652 -3.958 -11.769 1.00 97.44 97 LYS A CA 1
ATOM 778 C C . LYS A 1 97 ? -4.548 -4.676 -13.113 1.00 97.44 97 LYS A C 1
ATOM 780 O O . LYS A 1 97 ? -4.911 -5.846 -13.179 1.00 97.44 97 LYS A O 1
ATOM 785 N N . GLU A 1 98 ? -4.013 -4.003 -14.130 1.00 95.94 98 GLU A N 1
ATOM 786 C CA . GLU A 1 98 ? -3.780 -4.541 -15.474 1.00 95.94 98 GLU A CA 1
ATOM 787 C C . GLU A 1 98 ? -2.286 -4.785 -15.753 1.00 95.94 98 GLU A C 1
ATOM 789 O O . GLU A 1 98 ? -1.881 -4.982 -16.895 1.00 95.94 98 GLU A O 1
ATOM 794 N N . PHE A 1 99 ? -1.432 -4.781 -14.721 1.00 96.62 99 PHE A N 1
ATOM 795 C CA . PHE A 1 99 ? 0.005 -5.001 -14.880 1.00 96.62 99 PHE A CA 1
ATOM 796 C C . PHE A 1 99 ? 0.305 -6.388 -15.472 1.00 96.62 99 PHE A C 1
ATOM 798 O O . PHE A 1 99 ? -0.125 -7.412 -14.935 1.00 96.62 99 PHE A O 1
ATOM 805 N N . GLN A 1 100 ? 1.093 -6.445 -16.547 1.00 95.44 100 GLN A N 1
ATOM 806 C CA . GLN A 1 100 ? 1.462 -7.693 -17.217 1.00 95.44 100 GLN A CA 1
ATOM 807 C C . GLN A 1 100 ? 2.973 -7.901 -17.216 1.00 95.44 100 GLN A C 1
ATOM 809 O O . GLN A 1 100 ? 3.736 -7.050 -17.674 1.00 95.44 100 GLN A O 1
ATOM 814 N N . HIS A 1 101 ? 3.396 -9.068 -16.731 1.00 96.19 101 HIS A N 1
ATOM 815 C CA . HIS A 1 101 ? 4.755 -9.552 -16.908 1.00 96.19 101 HIS A CA 1
ATOM 816 C C . HIS A 1 101 ? 4.794 -11.074 -16.741 1.00 96.19 101 HIS A C 1
ATOM 818 O O . HIS A 1 101 ? 4.440 -11.597 -15.684 1.00 96.19 101 HIS A O 1
ATOM 824 N N . ILE A 1 102 ? 5.226 -11.764 -17.793 1.00 95.19 102 ILE A N 1
ATOM 825 C CA . ILE A 1 102 ? 5.452 -13.208 -17.811 1.00 95.19 102 ILE A CA 1
ATOM 826 C C . ILE A 1 102 ? 6.969 -13.408 -17.877 1.00 95.19 102 ILE A C 1
ATOM 828 O O . ILE A 1 102 ? 7.629 -12.812 -18.729 1.00 95.19 102 ILE A O 1
ATOM 832 N N . GLU A 1 103 ? 7.524 -14.176 -16.940 1.00 92.50 103 GLU A N 1
ATOM 833 C CA . GLU A 1 103 ? 8.947 -14.532 -16.933 1.00 92.50 103 GLU A CA 1
ATOM 834 C C . GLU A 1 103 ? 9.270 -15.503 -18.087 1.00 92.50 103 GLU A C 1
ATOM 836 O O . GLU A 1 103 ? 8.387 -16.148 -18.648 1.00 92.50 103 GLU A O 1
ATOM 841 N N . GLU A 1 104 ? 10.550 -15.639 -18.442 1.00 93.19 104 GLU A N 1
ATOM 842 C CA . GLU A 1 104 ? 11.005 -16.481 -19.568 1.00 93.19 104 GLU A CA 1
ATOM 843 C C . GLU A 1 104 ? 10.609 -17.962 -19.427 1.00 93.19 104 GLU A C 1
ATOM 845 O O . GLU A 1 104 ? 10.436 -18.666 -20.417 1.00 93.19 104 GLU A O 1
ATOM 850 N N . ASN A 1 105 ? 10.406 -18.428 -18.194 1.00 93.69 105 ASN A N 1
ATOM 851 C CA . ASN A 1 105 ? 9.919 -19.771 -17.873 1.00 93.69 105 ASN A CA 1
ATOM 852 C C . ASN A 1 105 ? 8.391 -19.938 -18.044 1.00 93.69 105 ASN A C 1
ATOM 854 O O . ASN A 1 105 ? 7.852 -20.983 -17.681 1.00 93.69 105 ASN A O 1
ATOM 858 N N . GLY A 1 106 ? 7.683 -18.915 -18.534 1.00 93.81 106 GLY A N 1
ATOM 859 C CA . GLY A 1 106 ? 6.229 -18.911 -18.716 1.00 93.81 106 GLY A CA 1
ATOM 860 C C . GLY A 1 106 ? 5.421 -18.562 -17.460 1.00 93.81 106 GLY A C 1
ATOM 861 O O . GLY A 1 106 ? 4.192 -18.573 -17.506 1.00 93.81 106 GLY A O 1
ATOM 862 N N . LYS A 1 107 ? 6.067 -18.237 -16.333 1.00 94.56 107 LYS A N 1
ATOM 863 C CA . LYS A 1 107 ? 5.378 -17.878 -15.086 1.00 94.56 107 LYS A CA 1
ATOM 864 C C . LYS A 1 107 ? 4.846 -16.445 -15.141 1.00 94.56 107 LYS A C 1
ATOM 866 O O . LYS A 1 107 ? 5.615 -15.493 -15.251 1.00 94.56 107 LYS A O 1
ATOM 871 N N . ASP A 1 108 ? 3.536 -16.274 -14.971 1.00 95.62 108 ASP A N 1
ATOM 872 C CA . ASP A 1 108 ? 2.914 -14.952 -14.819 1.00 95.62 108 ASP A CA 1
ATOM 873 C C . ASP A 1 108 ? 3.158 -14.392 -13.412 1.00 95.62 108 ASP A C 1
ATOM 875 O O . ASP A 1 108 ? 2.408 -14.632 -12.465 1.00 95.62 108 ASP A O 1
ATOM 879 N N . VAL A 1 109 ? 4.241 -13.633 -13.268 1.00 93.62 109 VAL A N 1
ATOM 880 C CA . VAL A 1 109 ? 4.555 -12.903 -12.032 1.00 93.62 109 VAL A CA 1
ATOM 881 C C . VAL A 1 109 ? 3.746 -11.613 -11.897 1.00 93.62 109 VAL A C 1
ATOM 883 O O . VAL A 1 109 ? 3.562 -11.117 -10.783 1.00 93.62 109 VAL A O 1
ATOM 886 N N . GLY A 1 110 ? 3.206 -11.094 -13.004 1.00 95.50 110 GLY A N 1
ATOM 887 C CA . GLY A 1 110 ? 2.304 -9.947 -13.006 1.00 95.50 110 GLY A CA 1
ATOM 888 C C . GLY A 1 110 ? 1.000 -10.216 -12.254 1.00 95.50 110 GLY A C 1
ATOM 889 O O . GLY A 1 110 ? 0.450 -9.294 -11.656 1.00 95.50 110 GLY A O 1
ATOM 890 N N . ALA A 1 111 ? 0.537 -11.470 -12.199 1.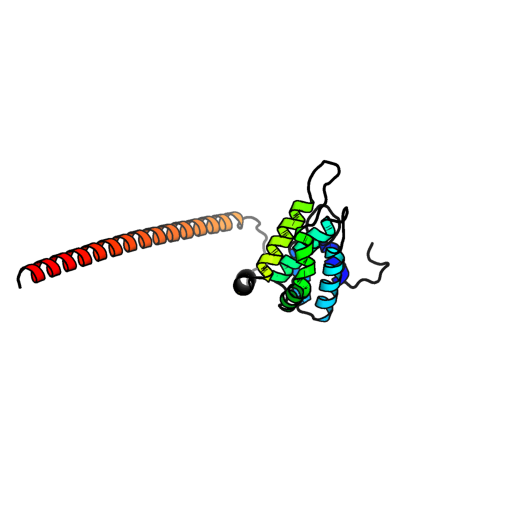00 96.38 111 ALA A N 1
ATOM 891 C CA . ALA A 1 111 ? -0.660 -11.860 -11.451 1.00 96.38 111 ALA A CA 1
ATOM 892 C C . ALA A 1 111 ? -0.632 -11.402 -9.982 1.00 96.38 111 ALA A C 1
ATOM 894 O O . ALA A 1 111 ? -1.631 -10.882 -9.483 1.00 96.38 111 ALA A O 1
ATOM 895 N N . ASN A 1 112 ? 0.523 -11.503 -9.316 1.00 94.69 112 ASN A N 1
ATOM 896 C CA . ASN A 1 112 ? 0.687 -11.075 -7.922 1.00 94.69 112 ASN A CA 1
ATOM 897 C C . ASN A 1 112 ? 0.547 -9.555 -7.762 1.00 94.69 112 ASN A C 1
ATOM 899 O O . ASN A 1 112 ? -0.081 -9.084 -6.814 1.00 94.69 112 ASN A O 1
ATOM 903 N N . VAL A 1 113 ? 1.099 -8.785 -8.708 1.00 97.25 113 VAL A N 1
ATOM 904 C CA . VAL A 1 113 ? 0.967 -7.319 -8.744 1.00 97.25 113 VAL A CA 1
ATOM 905 C C . VAL A 1 113 ? -0.498 -6.933 -8.922 1.00 97.25 113 VAL A C 1
ATOM 907 O O . VAL A 1 113 ? -1.016 -6.131 -8.147 1.00 97.25 113 VAL A O 1
ATOM 910 N N . ARG A 1 114 ? -1.189 -7.560 -9.884 1.00 98.06 114 ARG A N 1
ATOM 911 C CA . ARG A 1 114 ? -2.608 -7.295 -10.155 1.00 98.06 114 ARG A CA 1
ATOM 912 C C . ARG A 1 114 ? -3.485 -7.611 -8.949 1.00 98.06 114 ARG A C 1
ATOM 914 O O . ARG A 1 114 ? -4.367 -6.818 -8.626 1.00 98.06 114 ARG A O 1
ATOM 921 N N . GLN A 1 115 ? -3.251 -8.742 -8.279 1.00 98.12 115 GLN A N 1
ATOM 922 C CA . GLN A 1 115 ? -4.012 -9.114 -7.087 1.00 98.12 115 GLN A CA 1
ATOM 923 C C . GLN A 1 115 ? -3.796 -8.104 -5.956 1.00 98.12 115 GLN A C 1
ATOM 925 O O . GLN A 1 115 ? -4.764 -7.548 -5.448 1.00 98.12 115 GLN A O 1
ATOM 930 N N . LYS A 1 116 ? -2.540 -7.767 -5.641 1.00 97.75 116 LYS A N 1
ATOM 931 C CA . LYS A 1 116 ? -2.241 -6.803 -4.575 1.00 97.75 116 LYS A CA 1
ATOM 932 C C . LYS A 1 116 ? -2.813 -5.412 -4.869 1.00 97.75 116 LYS A C 1
ATOM 934 O O . LYS A 1 116 ? -3.352 -4.766 -3.975 1.00 97.75 116 LYS A O 1
ATOM 939 N N . ALA A 1 117 ? -2.747 -4.962 -6.122 1.00 98.12 117 ALA A N 1
ATOM 940 C CA . ALA A 1 117 ? -3.341 -3.697 -6.547 1.00 98.12 117 ALA A CA 1
ATOM 941 C C . ALA A 1 117 ? -4.873 -3.692 -6.396 1.00 98.12 117 ALA A C 1
ATOM 943 O O . ALA A 1 117 ? -5.442 -2.676 -5.993 1.00 98.12 117 ALA A O 1
ATOM 944 N N . LYS A 1 118 ? -5.548 -4.817 -6.682 1.00 98.38 118 LYS A N 1
ATOM 945 C CA . LYS A 1 118 ? -6.991 -4.979 -6.430 1.00 98.38 118 LYS A CA 1
ATOM 946 C C . LYS A 1 118 ? -7.304 -4.867 -4.942 1.00 98.38 118 LYS A C 1
ATOM 948 O O . LYS A 1 118 ? -8.186 -4.092 -4.590 1.00 98.38 118 LYS A O 1
ATOM 953 N N . ASP A 1 119 ? -6.562 -5.577 -4.096 1.00 97.81 119 ASP A N 1
ATOM 954 C CA . ASP A 1 119 ? -6.787 -5.586 -2.648 1.00 97.81 119 ASP A CA 1
ATOM 955 C C . ASP A 1 119 ? -6.643 -4.175 -2.054 1.00 97.81 119 ASP A C 1
ATOM 957 O O . ASP A 1 119 ? -7.548 -3.704 -1.368 1.00 97.81 119 ASP A O 1
ATOM 961 N N . ILE A 1 120 ? -5.564 -3.460 -2.403 1.00 97.88 120 ILE A N 1
ATOM 962 C CA . ILE A 1 120 ? -5.325 -2.079 -1.946 1.00 97.88 120 ILE A CA 1
ATOM 963 C C . ILE A 1 120 ? -6.396 -1.127 -2.486 1.00 97.88 120 ILE A C 1
ATOM 965 O O . ILE A 1 120 ? -6.910 -0.296 -1.744 1.00 97.88 120 ILE A O 1
ATOM 969 N N . THR A 1 121 ? -6.764 -1.242 -3.766 1.00 97.75 121 THR A N 1
ATOM 970 C CA . THR A 1 121 ? -7.818 -0.391 -4.344 1.00 97.75 121 THR A CA 1
ATOM 971 C C . THR A 1 121 ? -9.142 -0.592 -3.610 1.00 97.75 121 THR A C 1
ATOM 973 O O . THR A 1 121 ? -9.799 0.391 -3.282 1.00 97.75 121 THR A O 1
ATOM 976 N N . ASN A 1 122 ? -9.520 -1.843 -3.335 1.00 97.25 122 ASN A N 1
ATOM 977 C CA . ASN A 1 122 ? -10.756 -2.167 -2.626 1.00 97.25 122 ASN A CA 1
ATOM 978 C C . ASN A 1 122 ? -10.731 -1.628 -1.189 1.00 97.25 122 ASN A C 1
ATOM 980 O O . ASN A 1 122 ? -11.727 -1.080 -0.731 1.00 97.25 122 ASN A O 1
ATOM 984 N N . LEU A 1 123 ? -9.590 -1.737 -0.500 1.00 96.38 123 LEU A N 1
ATOM 985 C CA . LEU A 1 123 ? -9.407 -1.190 0.845 1.00 96.38 123 LEU A CA 1
ATOM 986 C C . LEU A 1 123 ? -9.541 0.342 0.865 1.00 96.38 123 LEU A C 1
ATOM 988 O O . LEU A 1 123 ? -10.246 0.885 1.705 1.00 96.38 123 LEU A O 1
ATOM 992 N N . LEU A 1 124 ? -8.920 1.047 -0.087 1.00 96.31 124 LEU A N 1
ATOM 993 C CA . LEU A 1 124 ? -8.982 2.515 -0.193 1.00 96.31 124 LEU A CA 1
ATOM 994 C C . LEU A 1 124 ? -10.367 3.057 -0.589 1.00 96.31 124 LEU A C 1
ATOM 996 O O . LEU A 1 124 ? -10.612 4.260 -0.475 1.00 96.31 124 LEU A O 1
ATOM 1000 N N . GLN A 1 125 ? -11.243 2.197 -1.111 1.00 95.50 125 GLN A N 1
ATOM 1001 C CA . GLN A 1 125 ? -12.621 2.539 -1.464 1.00 95.50 125 GLN A CA 1
ATOM 1002 C C . GLN A 1 125 ? -13.604 2.338 -0.302 1.00 95.50 125 GLN A C 1
ATOM 1004 O O . GLN A 1 125 ? -14.702 2.889 -0.365 1.00 95.50 125 GLN A O 1
ATOM 1009 N N . ASP A 1 126 ? -13.223 1.591 0.739 1.00 95.06 126 ASP A N 1
ATOM 1010 C CA . ASP A 1 126 ? -14.054 1.315 1.914 1.00 95.06 126 ASP A CA 1
ATOM 1011 C C . ASP A 1 126 ? -13.459 1.947 3.183 1.00 95.06 126 ASP A C 1
ATOM 1013 O O . ASP A 1 126 ? -12.641 1.366 3.900 1.00 95.06 126 ASP A O 1
ATOM 1017 N N . ASP A 1 127 ? -13.903 3.169 3.470 1.00 92.44 127 ASP A N 1
ATOM 1018 C CA . ASP A 1 127 ? -13.388 3.988 4.572 1.00 92.44 127 ASP A CA 1
ATOM 1019 C C . ASP A 1 127 ? -13.652 3.396 5.944 1.00 92.44 127 ASP A C 1
ATOM 1021 O O . ASP A 1 127 ? -12.847 3.567 6.861 1.00 92.44 127 ASP A O 1
ATOM 1025 N N . ASN A 1 128 ? -14.806 2.753 6.101 1.00 94.25 128 ASN A N 1
ATOM 1026 C CA . ASN A 1 128 ? -15.203 2.188 7.379 1.00 94.25 128 ASN A CA 1
ATOM 1027 C C . ASN A 1 128 ? -14.332 0.977 7.682 1.00 94.25 128 ASN A C 1
ATOM 1029 O O . ASN A 1 128 ? -13.738 0.912 8.760 1.00 94.25 128 ASN A O 1
ATOM 1033 N N . ARG A 1 129 ? -14.169 0.093 6.692 1.00 94.69 129 ARG A N 1
ATOM 1034 C CA . ARG A 1 129 ? -13.290 -1.065 6.801 1.00 94.69 129 ARG A CA 1
ATOM 1035 C C . ARG A 1 129 ? -11.843 -0.655 7.067 1.00 94.69 129 ARG A C 1
ATOM 1037 O O . ARG A 1 129 ? -11.227 -1.181 7.987 1.00 94.69 129 ARG A O 1
ATOM 1044 N N . LEU A 1 130 ? -11.304 0.315 6.324 1.00 94.44 130 LEU A N 1
ATOM 1045 C CA . LEU A 1 130 ? -9.929 0.778 6.532 1.00 94.44 130 LEU A CA 1
ATOM 1046 C C . LEU A 1 130 ? -9.721 1.364 7.938 1.00 94.44 130 LEU A C 1
ATOM 1048 O O . LEU A 1 130 ? -8.725 1.062 8.597 1.00 94.44 130 LEU A O 1
ATOM 1052 N N . LYS A 1 131 ? -10.664 2.178 8.430 1.00 93.69 131 LYS A N 1
ATOM 1053 C CA . LYS A 1 131 ? -10.605 2.724 9.796 1.00 93.69 131 LYS A CA 1
ATOM 1054 C C . LYS A 1 131 ? -10.642 1.626 10.856 1.00 93.69 131 LYS A C 1
ATOM 1056 O O . LYS A 1 131 ? -9.918 1.723 11.846 1.00 93.69 131 LYS A O 1
ATOM 1061 N N . GLU A 1 132 ? -11.472 0.605 10.668 1.00 94.12 132 GLU A N 1
ATOM 1062 C CA . GLU A 1 132 ? -11.570 -0.531 11.584 1.00 94.12 132 GLU A CA 1
ATOM 1063 C C . GLU A 1 132 ? -10.281 -1.360 11.595 1.00 94.12 132 GLU A C 1
ATOM 1065 O O . GLU A 1 132 ? -9.712 -1.582 12.665 1.00 94.12 132 GLU A O 1
ATOM 1070 N N . GLU A 1 133 ? -9.757 -1.726 10.421 1.00 93.56 133 GLU A N 1
ATOM 1071 C CA . GLU A 1 133 ? -8.507 -2.484 10.299 1.00 93.56 133 GLU A CA 1
ATOM 1072 C C . GLU A 1 133 ? -7.323 -1.727 10.933 1.00 93.56 133 GLU A C 1
ATOM 1074 O O . GLU A 1 133 ? -6.526 -2.318 11.669 1.00 93.56 133 GLU A O 1
ATOM 1079 N N . ARG A 1 134 ? -7.232 -0.402 10.733 1.00 94.25 134 ARG A N 1
ATOM 1080 C CA . ARG A 1 134 ? -6.208 0.450 11.373 1.00 94.25 134 ARG A CA 1
ATOM 1081 C C . ARG A 1 134 ? -6.344 0.471 12.897 1.00 94.25 134 ARG A C 1
ATOM 1083 O O . ARG A 1 134 ? -5.353 0.255 13.597 1.00 94.25 134 ARG A O 1
ATOM 1090 N N . ARG A 1 135 ? -7.560 0.666 13.426 1.00 91.25 135 ARG A N 1
ATOM 1091 C CA . ARG A 1 135 ? -7.824 0.642 14.880 1.00 91.25 135 ARG A CA 1
ATOM 1092 C C . ARG A 1 135 ? -7.483 -0.710 15.498 1.00 91.25 135 ARG A C 1
ATOM 1094 O O . ARG A 1 135 ? -6.864 -0.759 16.559 1.00 91.25 135 ARG A O 1
ATOM 1101 N N . GLN A 1 136 ? -7.852 -1.803 14.834 1.00 88.62 136 GLN A N 1
ATOM 1102 C CA . GLN A 1 136 ? -7.558 -3.155 15.300 1.00 88.62 136 GLN A CA 1
ATOM 1103 C C . GLN A 1 136 ? -6.046 -3.404 15.363 1.00 88.62 136 GLN A C 1
ATOM 1105 O O . GLN A 1 136 ? -5.549 -3.922 16.366 1.00 88.62 136 GLN A O 1
ATOM 1110 N N . ARG A 1 137 ? -5.295 -3.000 14.328 1.00 85.25 137 ARG A N 1
ATOM 1111 C CA . ARG A 1 137 ? -3.832 -3.147 14.308 1.00 85.25 137 ARG A CA 1
ATOM 1112 C C . ARG A 1 137 ? -3.132 -2.298 15.362 1.00 85.25 137 ARG A C 1
ATOM 1114 O O . ARG A 1 137 ? -2.198 -2.793 15.990 1.00 85.25 137 ARG A O 1
ATOM 1121 N N . GLN A 1 138 ? -3.581 -1.063 15.576 1.00 83.50 138 GLN A N 1
ATOM 1122 C CA . GLN A 1 138 ? -3.072 -0.218 16.660 1.00 83.50 138 GLN A CA 1
ATOM 1123 C C . GLN A 1 138 ? -3.332 -0.869 18.023 1.00 83.50 138 GLN A C 1
ATOM 1125 O O . GLN A 1 138 ? -2.389 -1.089 18.775 1.00 83.50 138 GLN A O 1
ATOM 1130 N N . GLY A 1 139 ? -4.564 -1.317 18.286 1.00 79.19 139 GLY A N 1
ATOM 1131 C CA . GLY A 1 139 ? -4.905 -1.984 19.545 1.00 79.19 139 GLY A CA 1
ATOM 1132 C C . GLY A 1 139 ? -4.118 -3.276 19.797 1.00 79.19 139 GLY A C 1
ATOM 1133 O O . GLY A 1 139 ? -3.719 -3.543 20.929 1.00 79.19 139 GLY A O 1
ATOM 1134 N N . MET A 1 140 ? -3.848 -4.074 18.759 1.00 75.75 140 MET A N 1
ATOM 1135 C CA . MET A 1 140 ? -2.982 -5.258 18.858 1.00 75.75 140 MET A CA 1
ATOM 1136 C C . MET A 1 140 ? -1.547 -4.867 19.238 1.00 75.75 140 MET A C 1
ATOM 1138 O O . MET A 1 140 ? -0.946 -5.495 20.109 1.00 75.75 140 MET A O 1
ATOM 1142 N N . ARG A 1 141 ? -1.007 -3.817 18.607 1.00 75.81 141 ARG A N 1
ATOM 1143 C CA . ARG A 1 141 ? 0.350 -3.327 18.866 1.00 75.81 141 ARG A CA 1
ATOM 1144 C C . ARG A 1 141 ? 0.492 -2.788 20.285 1.00 75.81 141 ARG A C 1
ATOM 1146 O O . ARG A 1 141 ? 1.455 -3.139 20.955 1.00 75.81 141 ARG A O 1
ATOM 1153 N N . ASP A 1 142 ? -0.480 -2.011 20.751 1.00 73.75 142 ASP A N 1
ATOM 1154 C CA . ASP A 1 142 ? -0.467 -1.430 22.095 1.00 73.75 142 ASP A CA 1
ATOM 1155 C C . ASP A 1 142 ? -0.551 -2.521 23.168 1.00 73.75 142 ASP A C 1
ATOM 1157 O O . ASP A 1 142 ? 0.192 -2.494 24.145 1.00 73.75 142 ASP A O 1
ATOM 1161 N N . ARG A 1 143 ? -1.377 -3.557 22.957 1.00 76.62 143 ARG A N 1
ATOM 1162 C CA . ARG A 1 143 ? -1.408 -4.734 23.843 1.00 76.62 143 ARG A CA 1
ATOM 1163 C C . ARG A 1 143 ? -0.056 -5.438 23.892 1.00 76.62 143 ARG A C 1
ATOM 1165 O O . ARG A 1 143 ? 0.397 -5.798 24.970 1.00 76.62 143 ARG A O 1
ATOM 1172 N N . MET A 1 144 ? 0.591 -5.627 22.746 1.00 69.81 144 MET A N 1
ATOM 1173 C CA . MET A 1 144 ? 1.860 -6.353 22.670 1.00 69.81 144 MET A CA 1
ATOM 1174 C C . MET A 1 144 ? 3.037 -5.545 23.237 1.00 69.81 144 MET A C 1
ATOM 1176 O O . MET A 1 144 ? 3.931 -6.126 23.846 1.00 69.81 144 MET A O 1
ATOM 1180 N N . ALA A 1 145 ? 3.005 -4.215 23.104 1.00 67.44 145 ALA A N 1
ATOM 1181 C CA . ALA A 1 145 ? 3.940 -3.308 23.765 1.00 67.44 145 ALA A CA 1
ATOM 1182 C C . ALA A 1 145 ? 3.753 -3.323 25.291 1.00 67.44 145 ALA A C 1
ATOM 1184 O O . ALA A 1 145 ? 4.726 -3.481 26.024 1.00 67.44 145 ALA A O 1
ATOM 1185 N N . ASN A 1 146 ? 2.502 -3.277 25.764 1.00 59.31 146 ASN A N 1
ATOM 1186 C CA . ASN A 1 146 ? 2.193 -3.330 27.192 1.00 59.31 146 ASN A CA 1
ATOM 1187 C C . ASN A 1 146 ? 2.567 -4.679 27.820 1.00 59.31 146 ASN A C 1
ATOM 1189 O O . ASN A 1 146 ? 3.058 -4.703 28.940 1.00 59.31 146 ASN A O 1
ATOM 1193 N N . VAL A 1 147 ? 2.411 -5.805 27.113 1.00 58.75 147 VAL A N 1
ATOM 1194 C CA . VAL A 1 147 ? 2.890 -7.116 27.600 1.00 58.75 147 VAL A CA 1
ATOM 1195 C C . VAL A 1 147 ? 4.412 -7.113 27.810 1.00 58.75 147 VAL A C 1
ATOM 1197 O O . VAL A 1 147 ? 4.891 -7.705 28.774 1.00 58.75 147 VAL A O 1
ATOM 1200 N N . GLY A 1 148 ? 5.169 -6.410 26.961 1.00 55.06 148 GLY A N 1
ATOM 1201 C CA . GLY A 1 148 ? 6.608 -6.203 27.148 1.00 55.06 148 GLY A CA 1
ATOM 1202 C C . GLY A 1 148 ? 6.940 -5.398 28.409 1.00 55.06 148 GLY A C 1
ATOM 1203 O O . GLY A 1 148 ? 7.859 -5.774 29.134 1.00 55.06 148 GLY A O 1
ATOM 1204 N N . ASP A 1 149 ? 6.165 -4.353 28.711 1.00 54.34 149 ASP A N 1
ATOM 1205 C CA . ASP A 1 149 ? 6.326 -3.556 29.936 1.00 54.34 149 ASP A CA 1
ATOM 1206 C C . ASP A 1 149 ? 5.893 -4.311 31.199 1.00 54.34 149 ASP A C 1
ATOM 1208 O O . ASP A 1 149 ? 6.607 -4.255 32.195 1.00 54.34 149 ASP A O 1
ATOM 1212 N N . TYR A 1 150 ? 4.819 -5.110 31.160 1.00 52.06 150 TYR A N 1
ATOM 1213 C CA . TYR A 1 150 ? 4.447 -5.997 32.273 1.00 52.06 150 TYR A CA 1
ATOM 1214 C C . TYR A 1 150 ? 5.543 -7.035 32.565 1.00 52.06 150 TYR A C 1
ATOM 1216 O O . TYR A 1 150 ? 5.862 -7.290 33.727 1.00 52.06 150 TYR A O 1
ATOM 1224 N N . LEU A 1 151 ? 6.163 -7.612 31.530 1.00 49.97 151 LEU A N 1
ATOM 1225 C CA . LEU A 1 151 ? 7.293 -8.531 31.696 1.00 49.97 151 LEU A CA 1
ATOM 1226 C C . LEU A 1 151 ? 8.542 -7.811 32.230 1.00 49.97 151 LEU A C 1
ATOM 1228 O O . LEU A 1 151 ? 9.244 -8.361 33.073 1.00 49.97 151 LEU A O 1
ATOM 1232 N N . ASN A 1 152 ? 8.804 -6.574 31.805 1.00 47.31 152 ASN A N 1
ATOM 1233 C CA . ASN A 1 152 ? 9.930 -5.764 32.281 1.00 47.31 152 ASN A CA 1
ATOM 1234 C C . ASN A 1 152 ? 9.739 -5.294 33.739 1.00 47.31 152 ASN A C 1
ATOM 1236 O O . ASN A 1 152 ? 10.684 -5.335 34.521 1.00 47.31 152 ASN A O 1
ATOM 1240 N N . GLU A 1 153 ? 8.520 -4.918 34.134 1.00 46.72 153 GLU A N 1
ATOM 1241 C CA . GLU A 1 153 ? 8.132 -4.605 35.520 1.00 46.72 153 GLU A CA 1
ATOM 1242 C C . GLU A 1 153 ? 8.316 -5.832 36.428 1.00 46.72 153 GLU A C 1
ATOM 1244 O O . GLU A 1 153 ? 8.957 -5.742 37.474 1.00 46.72 153 GLU A O 1
ATOM 1249 N N . THR A 1 154 ? 7.860 -7.008 35.980 1.00 52.12 154 THR A N 1
ATOM 1250 C CA . THR A 1 154 ? 8.015 -8.277 36.714 1.00 52.12 154 THR A CA 1
ATOM 1251 C C . THR A 1 154 ? 9.494 -8.661 36.867 1.00 52.12 154 THR A C 1
ATOM 1253 O O . THR A 1 154 ? 9.930 -9.039 37.951 1.00 52.12 154 THR A O 1
ATOM 1256 N N . VAL A 1 155 ? 10.307 -8.490 35.818 1.00 49.56 155 VAL A N 1
ATOM 1257 C CA . VAL A 1 155 ? 11.758 -8.761 35.857 1.00 49.56 155 VAL A CA 1
ATOM 1258 C C . VAL A 1 155 ? 12.509 -7.752 36.737 1.00 49.56 155 VAL A C 1
ATOM 1260 O O . VAL A 1 155 ? 13.444 -8.130 37.442 1.00 49.56 155 VAL A O 1
ATOM 1263 N N . ARG A 1 156 ? 12.098 -6.478 36.767 1.00 46.44 156 ARG A N 1
ATOM 1264 C CA . ARG A 1 156 ? 12.670 -5.463 37.673 1.00 46.44 156 ARG A CA 1
ATOM 1265 C C . ARG A 1 156 ? 12.323 -5.720 39.136 1.00 46.44 156 ARG A C 1
ATOM 1267 O O . ARG A 1 156 ? 13.152 -5.446 39.997 1.00 46.44 156 ARG A O 1
ATOM 1274 N N . GLN A 1 157 ? 11.140 -6.267 39.405 1.00 43.22 157 GLN A N 1
ATOM 1275 C CA . GLN A 1 157 ? 10.718 -6.654 40.750 1.00 43.22 157 GLN A CA 1
ATOM 1276 C C . GLN A 1 157 ? 11.464 -7.903 41.257 1.00 43.22 157 GLN A C 1
ATOM 1278 O O . GLN A 1 157 ? 11.686 -8.027 42.457 1.00 43.22 157 GLN A O 1
ATOM 1283 N N . TYR A 1 158 ? 11.924 -8.775 40.350 1.00 43.59 158 TYR A N 1
ATOM 1284 C CA . TYR A 1 158 ? 12.734 -9.961 40.667 1.00 43.59 158 TYR A CA 1
ATOM 1285 C C . TYR A 1 158 ? 14.252 -9.706 40.756 1.00 43.59 158 TYR A C 1
ATOM 1287 O O . TYR A 1 158 ? 14.943 -10.432 41.461 1.00 43.59 158 TYR A O 1
ATOM 1295 N N . ASN A 1 159 ? 14.791 -8.672 40.099 1.00 39.75 159 ASN A N 1
ATOM 1296 C CA . ASN A 1 159 ? 16.238 -8.379 40.086 1.00 39.75 159 ASN A CA 1
ATOM 1297 C C . ASN A 1 159 ? 16.733 -7.490 41.251 1.00 39.75 159 ASN A C 1
ATOM 1299 O O . ASN A 1 159 ? 17.863 -7.001 41.214 1.00 39.75 159 ASN A O 1
ATOM 1303 N N . GLY A 1 160 ? 15.903 -7.255 42.273 1.00 41.56 160 GLY A N 1
ATOM 1304 C CA . GLY A 1 160 ? 16.249 -6.421 43.430 1.00 41.56 160 GLY A CA 1
ATOM 1305 C C . GLY A 1 160 ? 17.119 -7.100 44.493 1.00 41.56 160 GLY A C 1
ATOM 1306 O O . GLY A 1 160 ? 17.710 -6.401 45.312 1.00 41.56 160 GLY A O 1
ATOM 1307 N N . GLU A 1 161 ? 17.235 -8.430 44.493 1.00 41.09 161 GLU A N 1
ATOM 1308 C CA . GLU A 1 161 ? 17.975 -9.161 45.525 1.00 41.09 161 GLU A CA 1
ATOM 1309 C C . GLU A 1 161 ? 18.717 -10.361 44.911 1.00 41.09 161 GLU A C 1
ATOM 1311 O O . GLU A 1 161 ? 18.110 -11.243 44.316 1.00 41.09 161 GLU A O 1
ATOM 1316 N N . ASN A 1 162 ? 20.039 -10.402 45.106 1.00 39.22 162 ASN A N 1
ATOM 1317 C CA . ASN A 1 162 ? 20.952 -11.515 44.799 1.00 39.22 162 ASN A CA 1
ATOM 1318 C C . ASN A 1 162 ? 21.409 -11.687 43.343 1.00 39.22 162 ASN A C 1
ATOM 1320 O O . ASN A 1 162 ? 21.198 -12.710 42.695 1.00 39.22 162 ASN A O 1
ATOM 1324 N N . ALA A 1 163 ? 22.211 -10.726 42.885 1.00 41.00 163 ALA A N 1
ATOM 1325 C CA . ALA A 1 163 ? 23.197 -10.962 41.838 1.00 41.00 163 ALA A CA 1
ATOM 1326 C C . ALA A 1 163 ? 24.405 -11.731 42.403 1.00 41.00 163 ALA A C 1
ATOM 1328 O O . ALA A 1 16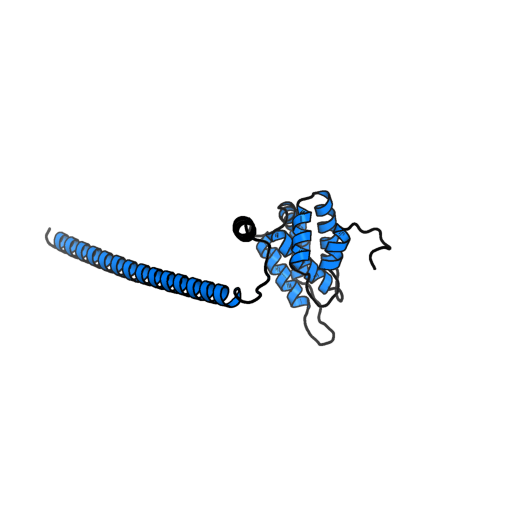3 ? 25.453 -11.141 42.619 1.00 41.00 163 ALA A O 1
ATOM 1329 N N . GLU A 1 164 ? 24.264 -13.033 42.653 1.00 39.56 164 GLU A N 1
ATOM 1330 C CA . GLU A 1 164 ? 25.399 -13.952 42.798 1.00 39.56 164 GLU A CA 1
ATOM 1331 C C . GLU A 1 164 ? 24.900 -15.401 42.719 1.00 39.56 164 GLU A C 1
ATOM 1333 O O . GLU A 1 164 ? 24.268 -15.896 43.646 1.00 39.56 164 GLU A O 1
ATOM 1338 N N . ASN A 1 165 ? 25.198 -16.053 41.589 1.00 36.25 165 ASN A N 1
ATOM 1339 C CA . ASN A 1 165 ? 25.363 -17.498 41.368 1.00 36.25 165 ASN A CA 1
ATOM 1340 C C . ASN A 1 165 ? 24.594 -17.995 40.129 1.00 36.25 165 ASN A C 1
ATOM 1342 O O . ASN A 1 165 ? 23.368 -17.992 40.065 1.00 36.25 165 ASN A O 1
ATOM 1346 N N . GLY A 1 166 ? 25.350 -18.419 39.115 1.00 46.34 166 GLY A N 1
ATOM 1347 C CA . GLY A 1 166 ? 24.815 -18.967 37.876 1.00 46.34 166 GLY A CA 1
ATOM 1348 C C . GLY A 1 166 ? 24.196 -20.353 38.071 1.00 46.34 166 GLY A C 1
ATOM 1349 O O . GLY A 1 166 ? 24.806 -21.237 38.667 1.00 46.34 166 GLY A O 1
ATOM 1350 N N . GLY A 1 167 ? 23.019 -20.570 37.483 1.00 36.91 167 GLY A N 1
ATOM 1351 C CA . GLY A 1 167 ? 22.350 -21.870 37.450 1.00 36.91 167 GLY A CA 1
ATOM 1352 C C . GLY A 1 167 ? 21.415 -21.990 36.250 1.00 36.91 167 GLY A C 1
ATOM 1353 O O . GLY A 1 167 ? 20.242 -21.663 36.330 1.00 36.91 167 GLY A O 1
ATOM 1354 N N . ARG A 1 168 ? 21.940 -22.480 35.124 1.00 46.19 168 ARG A N 1
ATOM 1355 C CA . ARG A 1 168 ? 21.244 -22.712 33.841 1.00 46.19 168 ARG A CA 1
ATOM 1356 C C . ARG A 1 168 ? 20.278 -23.919 33.877 1.00 46.19 168 ARG A C 1
ATOM 1358 O O . ARG A 1 168 ? 20.253 -24.704 32.935 1.00 46.19 168 ARG A O 1
ATOM 1365 N N . TRP A 1 169 ? 19.533 -24.122 34.965 1.00 36.91 169 TRP A N 1
ATOM 1366 C CA . TRP A 1 169 ? 18.738 -25.345 35.174 1.00 36.91 169 TRP A CA 1
ATOM 1367 C C . TRP A 1 169 ? 17.392 -25.124 35.896 1.00 36.91 169 TRP A C 1
ATOM 1369 O O . TRP A 1 169 ? 17.006 -25.974 36.691 1.00 36.91 169 TRP A O 1
ATOM 1379 N N . ASP A 1 170 ? 16.663 -24.036 35.608 1.00 52.09 170 ASP A N 1
ATOM 1380 C CA . ASP A 1 170 ? 15.275 -23.863 36.108 1.00 52.09 170 ASP A CA 1
ATOM 1381 C C . ASP A 1 170 ? 14.251 -23.424 35.031 1.00 52.09 170 ASP A C 1
ATOM 1383 O O . ASP A 1 170 ? 13.085 -23.820 35.078 1.00 52.09 170 ASP A O 1
ATOM 1387 N N . ASP A 1 171 ? 14.695 -22.754 33.957 1.00 56.09 171 ASP A N 1
ATOM 1388 C CA . ASP A 1 171 ? 13.806 -22.212 32.910 1.00 56.09 171 ASP A CA 1
ATOM 1389 C C . ASP A 1 171 ? 12.910 -23.258 32.212 1.00 56.09 171 ASP A C 1
ATOM 1391 O O . ASP A 1 171 ? 11.781 -22.962 31.819 1.00 56.09 171 ASP A O 1
ATOM 1395 N N . GLU A 1 172 ? 13.375 -24.501 32.032 1.00 50.16 172 GLU A N 1
ATOM 1396 C CA . GLU A 1 172 ? 12.604 -25.509 31.286 1.00 50.16 172 GLU A CA 1
ATOM 1397 C C . GLU A 1 172 ? 11.442 -26.093 32.107 1.00 50.16 172 GLU A C 1
ATOM 1399 O O . GLU A 1 172 ? 10.388 -26.424 31.553 1.00 50.16 172 GLU A O 1
ATOM 1404 N N . ASN A 1 173 ? 11.606 -26.209 33.427 1.00 59.22 173 ASN A N 1
ATOM 1405 C CA . ASN A 1 173 ? 10.542 -26.690 34.307 1.00 59.22 173 ASN A CA 1
ATOM 1406 C C . ASN A 1 173 ? 9.479 -25.614 34.519 1.00 59.22 173 ASN A C 1
ATOM 1408 O O . ASN A 1 173 ? 8.285 -25.926 34.493 1.00 59.22 173 ASN A O 1
ATOM 1412 N N . GLU A 1 174 ? 9.895 -24.357 34.657 1.00 61.84 174 GLU A N 1
ATOM 1413 C CA . GLU A 1 174 ? 8.976 -23.231 34.798 1.00 61.84 174 GLU A CA 1
ATOM 1414 C C . GLU A 1 174 ? 8.189 -22.979 33.503 1.00 61.84 174 GLU A C 1
ATOM 1416 O O . GLU A 1 174 ? 6.960 -22.869 33.536 1.00 61.84 174 GLU A O 1
ATOM 1421 N N . LEU A 1 175 ? 8.845 -23.057 32.338 1.00 59.38 175 LEU A N 1
ATOM 1422 C CA . LEU A 1 175 ? 8.173 -22.960 31.039 1.00 59.38 175 LEU A CA 1
ATOM 1423 C C . LEU A 1 175 ? 7.181 -24.110 30.805 1.00 59.38 175 LEU A C 1
ATOM 1425 O O . LEU A 1 175 ? 6.079 -23.887 30.298 1.00 59.38 175 LEU A O 1
ATOM 1429 N N . LYS A 1 176 ? 7.525 -25.344 31.204 1.00 66.62 176 LYS A N 1
ATOM 1430 C CA . LYS A 1 176 ? 6.593 -26.488 31.147 1.00 66.62 176 LYS A CA 1
ATOM 1431 C C . LYS A 1 176 ? 5.385 -26.283 32.054 1.00 66.62 176 LYS A C 1
ATOM 1433 O O . LYS A 1 176 ? 4.271 -26.641 31.665 1.00 66.62 176 LYS A O 1
ATOM 1438 N N . LYS A 1 177 ? 5.589 -25.702 33.237 1.00 74.94 177 LYS A N 1
ATOM 1439 C CA . LYS A 1 177 ? 4.520 -25.410 34.194 1.00 74.94 177 LYS A CA 1
ATOM 1440 C C . LYS A 1 177 ? 3.579 -24.329 33.654 1.00 74.94 177 LYS A C 1
ATOM 1442 O O . LYS A 1 177 ? 2.372 -24.557 33.629 1.00 74.94 177 LYS A O 1
ATOM 1447 N N . ALA A 1 178 ? 4.126 -23.251 33.091 1.00 66.31 178 ALA A N 1
ATOM 1448 C CA . ALA A 1 178 ? 3.357 -22.186 32.447 1.00 66.31 178 ALA A CA 1
ATOM 1449 C C . ALA A 1 178 ? 2.558 -22.687 31.228 1.00 66.31 178 ALA A C 1
ATOM 1451 O O . ALA A 1 178 ? 1.380 -22.359 31.072 1.00 66.31 178 ALA A O 1
ATOM 1452 N N . LEU A 1 179 ? 3.145 -23.550 30.384 1.00 65.62 179 LEU A N 1
ATOM 1453 C CA . LEU A 1 179 ? 2.424 -24.156 29.255 1.00 65.62 179 LEU A CA 1
ATOM 1454 C C . LEU A 1 179 ? 1.283 -25.078 29.713 1.00 65.62 179 LEU A C 1
ATOM 1456 O O . LEU A 1 179 ? 0.227 -25.123 29.077 1.00 65.62 179 LEU A O 1
ATOM 1460 N N . ALA A 1 180 ? 1.495 -25.842 30.787 1.00 74.94 180 ALA A N 1
ATOM 1461 C CA . ALA A 1 180 ? 0.479 -26.731 31.345 1.00 74.94 180 ALA A CA 1
ATOM 1462 C C . ALA A 1 180 ? -0.686 -25.943 31.961 1.00 74.94 180 ALA A C 1
ATOM 1464 O O . ALA A 1 180 ? -1.846 -26.325 31.796 1.00 74.94 180 ALA A O 1
ATOM 1465 N N . GLU A 1 181 ? -0.381 -24.829 32.621 1.00 72.88 181 GLU A N 1
ATOM 1466 C CA . GLU A 1 181 ? -1.368 -23.924 33.203 1.00 72.88 181 GLU A CA 1
ATOM 1467 C C . GLU A 1 181 ? -2.173 -23.197 32.120 1.00 72.88 181 GLU A C 1
ATOM 1469 O O . GLU A 1 181 ? -3.402 -23.227 32.145 1.00 72.88 181 GLU A O 1
ATOM 1474 N N . SER A 1 182 ? -1.507 -22.689 31.078 1.00 64.50 182 SER A N 1
ATOM 1475 C CA . SER A 1 182 ? -2.171 -22.067 29.925 1.00 64.50 182 SER A CA 1
ATOM 1476 C C . SER A 1 182 ? -3.103 -23.046 29.190 1.00 64.50 182 SER A C 1
ATOM 1478 O O . SER A 1 182 ? -4.230 -22.696 28.839 1.00 64.50 182 SER A O 1
ATOM 1480 N N . LYS A 1 183 ? -2.701 -24.320 29.044 1.00 76.69 183 LYS A N 1
ATOM 1481 C CA . LYS A 1 183 ? -3.576 -25.377 28.503 1.00 76.69 183 LYS A CA 1
ATOM 1482 C C . LYS A 1 183 ? -4.779 -25.687 29.394 1.00 76.69 183 LYS A C 1
ATOM 1484 O O . LYS A 1 183 ? -5.841 -26.008 28.864 1.00 76.69 183 LYS A O 1
ATOM 1489 N N . ARG A 1 184 ? -4.626 -25.633 30.722 1.00 76.25 184 ARG A N 1
ATOM 1490 C CA . ARG A 1 184 ? -5.738 -25.855 31.660 1.00 76.25 184 ARG A CA 1
ATOM 1491 C C . ARG A 1 184 ? -6.766 -24.736 31.576 1.00 76.25 184 ARG A C 1
ATOM 1493 O O . ARG A 1 184 ? -7.942 -25.040 31.416 1.00 76.25 184 ARG A O 1
ATOM 1500 N N . ILE A 1 185 ? -6.312 -23.485 31.592 1.00 73.88 185 ILE A N 1
ATOM 1501 C CA . ILE A 1 185 ? -7.181 -22.306 31.490 1.00 73.88 185 ILE A CA 1
ATOM 1502 C C . ILE A 1 185 ? -7.953 -22.324 30.165 1.00 73.88 185 ILE A C 1
ATOM 1504 O O . ILE A 1 185 ? -9.172 -22.179 30.158 1.00 73.88 185 ILE A O 1
ATOM 1508 N N . ALA A 1 186 ? -7.275 -22.611 29.047 1.00 72.31 186 ALA A N 1
ATOM 1509 C CA . ALA A 1 186 ? -7.928 -22.707 27.741 1.00 72.31 186 ALA A CA 1
ATOM 1510 C C . ALA A 1 186 ? -9.000 -23.815 27.689 1.00 72.31 186 ALA A C 1
ATOM 1512 O O . ALA A 1 186 ? -10.069 -23.623 27.113 1.00 72.31 186 ALA A O 1
ATOM 1513 N N . ALA A 1 187 ? -8.746 -24.972 28.310 1.00 78.56 187 ALA A N 1
ATOM 1514 C CA . ALA A 1 187 ? -9.718 -26.064 28.370 1.00 78.56 187 ALA A CA 1
ATOM 1515 C C . ALA A 1 187 ? -10.925 -25.744 29.273 1.00 78.56 187 ALA A C 1
ATOM 1517 O O . ALA A 1 187 ? -12.028 -26.236 29.025 1.00 78.56 187 ALA A O 1
ATOM 1518 N N . GLU A 1 188 ? -10.726 -24.940 30.316 1.00 74.06 188 GLU A N 1
ATOM 1519 C CA . GLU A 1 188 ? -11.780 -24.497 31.228 1.00 74.06 188 GLU A CA 1
ATOM 1520 C C . GLU A 1 188 ? -12.671 -23.425 30.585 1.00 74.06 188 GLU A C 1
ATOM 1522 O O . GLU A 1 188 ? -13.895 -23.538 30.637 1.00 74.06 188 GLU A O 1
ATOM 1527 N N . GLU A 1 189 ? -12.089 -22.464 29.861 1.00 67.06 189 GLU A N 1
ATOM 1528 C CA . GLU A 1 189 ? -12.852 -21.498 29.059 1.00 67.06 189 GLU A CA 1
ATOM 1529 C C . GLU A 1 189 ? -13.687 -22.164 27.960 1.00 67.06 189 GLU A C 1
ATOM 1531 O O . GLU A 1 189 ? -14.818 -21.752 27.702 1.00 67.06 189 GLU A O 1
ATOM 1536 N N . GLU A 1 190 ? -13.142 -23.185 27.296 1.00 67.88 190 GLU A N 1
ATOM 1537 C CA . GLU A 1 190 ? -13.852 -23.956 26.272 1.00 67.88 190 GLU A CA 1
ATOM 1538 C C . GLU A 1 190 ? -15.045 -24.716 26.883 1.00 67.88 190 GLU A C 1
ATOM 1540 O O . GLU A 1 190 ? -16.120 -24.780 26.286 1.00 67.88 190 GLU A O 1
ATOM 1545 N N . ARG A 1 191 ? -14.887 -25.263 28.098 1.00 75.06 191 ARG A N 1
ATOM 1546 C CA . ARG A 1 191 ? -15.985 -25.909 28.836 1.00 75.06 191 ARG A CA 1
ATOM 1547 C C . ARG A 1 191 ? -17.055 -24.914 29.273 1.00 75.06 191 ARG A C 1
ATOM 1549 O O . ARG A 1 191 ? -18.233 -25.210 29.092 1.00 75.06 191 ARG A O 1
ATOM 1556 N N . ASN A 1 192 ? -16.663 -23.750 29.790 1.00 71.44 192 ASN A N 1
ATOM 1557 C CA . ASN A 1 192 ? -17.606 -22.698 30.175 1.00 71.44 192 ASN A CA 1
ATOM 1558 C C . ASN A 1 192 ? -18.380 -22.154 28.970 1.00 71.44 192 ASN A C 1
ATOM 1560 O O . ASN A 1 192 ? -19.579 -21.915 29.080 1.00 71.44 192 ASN A O 1
ATOM 1564 N N . ARG A 1 193 ? -17.729 -22.010 27.808 1.00 71.81 193 ARG A N 1
ATOM 1565 C CA . ARG A 1 193 ? -18.412 -21.630 26.561 1.00 71.81 193 ARG A CA 1
ATOM 1566 C C . ARG A 1 193 ? -19.472 -22.652 26.153 1.00 71.81 193 ARG A C 1
ATOM 1568 O O . ARG A 1 193 ? -20.597 -22.264 25.876 1.00 71.81 193 ARG A O 1
ATOM 1575 N N . ARG A 1 194 ? -19.145 -23.948 26.198 1.00 71.25 194 ARG A N 1
ATOM 1576 C CA . ARG A 1 194 ? -20.104 -25.020 25.871 1.00 71.25 194 ARG A CA 1
ATOM 1577 C C . ARG A 1 194 ? -21.285 -25.075 26.839 1.00 71.25 194 ARG A C 1
ATOM 1579 O O . ARG A 1 194 ? -22.411 -25.224 26.391 1.00 71.25 194 ARG A O 1
ATOM 1586 N N . GLN A 1 195 ? -21.047 -24.908 28.142 1.00 69.38 195 GLN A N 1
ATOM 1587 C CA . GLN A 1 195 ? -22.140 -24.817 29.120 1.00 69.38 195 GLN A CA 1
ATOM 1588 C C . GLN A 1 195 ? -23.045 -23.604 28.874 1.00 69.38 195 GLN A C 1
ATOM 1590 O O . GLN A 1 195 ? -24.261 -23.730 28.979 1.00 69.38 195 GLN A O 1
ATOM 1595 N N . GLY A 1 196 ? -22.471 -22.453 28.509 1.00 71.50 196 GLY A N 1
ATOM 1596 C CA . GLY A 1 196 ? -23.247 -21.258 28.171 1.00 71.50 196 GLY A CA 1
ATOM 1597 C C . GLY A 1 196 ? -24.152 -21.447 26.950 1.00 71.50 196 GLY A C 1
ATOM 1598 O O . GLY A 1 196 ? -25.295 -20.992 26.968 1.00 71.50 196 GLY A O 1
ATOM 1599 N N . ASP A 1 197 ? -23.669 -22.150 25.923 1.00 70.38 197 ASP A N 1
ATOM 1600 C CA . ASP A 1 197 ? -24.458 -22.455 24.724 1.00 70.38 197 ASP A CA 1
ATOM 1601 C C . ASP A 1 197 ? -25.602 -23.446 25.025 1.00 70.38 197 ASP A C 1
ATOM 1603 O O . ASP A 1 197 ? -26.735 -23.217 24.596 1.00 70.38 197 ASP A O 1
ATOM 1607 N N . ASP A 1 198 ? -25.352 -24.484 25.834 1.00 73.69 198 ASP A N 1
ATOM 1608 C CA . ASP A 1 198 ? -26.372 -25.467 26.242 1.00 73.69 198 ASP A CA 1
ATOM 1609 C C . ASP A 1 198 ? -27.499 -24.828 27.087 1.00 73.69 198 ASP A C 1
ATOM 1611 O O . ASP A 1 198 ? -28.681 -25.176 26.957 1.00 73.69 198 ASP A O 1
ATOM 1615 N N . ASP A 1 199 ? -27.152 -23.883 27.968 1.00 72.06 199 ASP A N 1
ATOM 1616 C CA . ASP A 1 199 ? -28.123 -23.157 28.795 1.00 72.06 199 ASP A CA 1
ATOM 1617 C C . ASP A 1 199 ? -28.953 -22.162 27.965 1.00 72.06 199 ASP A C 1
ATOM 1619 O O . ASP A 1 199 ? -30.162 -22.017 28.187 1.00 72.06 199 ASP A O 1
ATOM 1623 N N . LEU A 1 200 ? -28.339 -21.525 26.963 1.00 70.81 200 LEU A N 1
ATOM 1624 C CA . LEU A 1 200 ? -29.033 -20.652 26.016 1.00 70.81 200 LEU A CA 1
ATOM 1625 C C . LEU A 1 200 ? -30.042 -21.437 25.162 1.00 70.81 200 LEU A C 1
ATOM 1627 O O . LEU A 1 200 ? -31.168 -20.975 24.948 1.00 70.81 200 LEU A O 1
ATOM 1631 N N . GLU A 1 201 ? -29.673 -22.638 24.714 1.00 77.94 201 GLU A N 1
ATOM 1632 C CA . GLU A 1 201 ? -30.544 -23.503 23.915 1.00 77.94 201 GLU A CA 1
ATOM 1633 C C . GLU A 1 201 ? -31.777 -23.967 24.711 1.00 77.94 201 GLU A C 1
ATOM 1635 O O . GLU A 1 201 ? -32.910 -23.879 24.222 1.00 77.94 201 GLU A O 1
ATOM 1640 N N . LYS A 1 202 ? -31.599 -24.358 25.981 1.00 82.94 202 LYS A N 1
ATOM 1641 C CA . LYS A 1 202 ? -32.727 -24.687 26.873 1.00 82.94 202 LYS A CA 1
ATOM 1642 C C . LYS A 1 202 ? -33.651 -23.496 27.115 1.00 82.94 202 LYS A C 1
ATOM 1644 O O . LYS A 1 202 ? -34.871 -23.672 27.124 1.00 82.94 202 LYS A O 1
ATOM 1649 N N . ALA A 1 203 ? -33.102 -22.294 27.295 1.00 80.44 203 ALA A N 1
ATOM 1650 C CA . ALA A 1 203 ? -33.900 -21.086 27.505 1.00 80.44 203 ALA A CA 1
ATOM 1651 C C . ALA A 1 203 ? -34.768 -20.750 26.277 1.00 80.44 203 ALA A C 1
ATOM 1653 O O . ALA A 1 203 ? -35.952 -20.430 26.419 1.00 80.44 203 ALA A O 1
ATOM 1654 N N . LEU A 1 204 ? -34.212 -20.891 25.069 1.00 80.31 204 LEU A N 1
ATOM 1655 C CA . LEU A 1 204 ? -34.948 -20.722 23.812 1.00 80.31 204 LEU A CA 1
ATOM 1656 C C . LEU A 1 204 ? -36.078 -21.750 23.666 1.00 80.31 204 LEU A C 1
ATOM 1658 O O . LEU A 1 204 ? -37.197 -21.387 23.295 1.00 80.31 204 LEU A O 1
ATOM 1662 N N . GLN A 1 205 ? -35.817 -23.015 23.999 1.00 85.25 205 GLN A N 1
ATOM 1663 C CA . GLN A 1 205 ? -36.816 -24.079 23.910 1.00 85.25 205 GLN A CA 1
ATOM 1664 C C . GLN A 1 205 ? -37.975 -23.876 24.900 1.00 85.25 205 GLN A C 1
ATOM 1666 O O . GLN A 1 205 ? -39.140 -24.047 24.530 1.00 85.25 205 GLN A O 1
ATOM 1671 N N . LEU A 1 206 ? -37.676 -23.456 26.134 1.00 85.56 206 LEU A N 1
ATOM 1672 C CA . LEU A 1 206 ? -38.691 -23.159 27.149 1.00 85.56 206 LEU A CA 1
ATOM 1673 C C . LEU A 1 206 ? -39.570 -21.969 26.727 1.00 85.56 206 LEU A C 1
ATOM 1675 O O . LEU A 1 206 ? -40.794 -22.027 26.845 1.00 85.56 206 LEU A O 1
ATOM 1679 N N . SER A 1 207 ? -38.959 -20.927 26.153 1.00 84.31 207 SER A N 1
ATOM 1680 C CA . SER A 1 207 ? -39.677 -19.753 25.646 1.00 84.31 207 SER A CA 1
ATOM 1681 C C . SER A 1 207 ? -40.616 -20.097 24.481 1.00 84.31 207 SER A C 1
ATOM 1683 O O . SER A 1 207 ? -41.754 -19.625 24.445 1.00 84.31 207 SER A O 1
ATOM 1685 N N . GLN A 1 208 ? -40.194 -20.974 23.562 1.00 82.25 208 GLN A N 1
ATOM 1686 C CA . GLN A 1 208 ? -41.055 -21.453 22.473 1.00 82.25 208 GLN A CA 1
ATOM 1687 C C . GLN A 1 208 ? -42.245 -22.274 22.984 1.00 82.25 208 GLN A C 1
ATOM 1689 O O . GLN A 1 208 ? -43.357 -22.119 22.475 1.00 82.25 208 GLN A O 1
ATOM 1694 N N . GLN A 1 209 ? -42.041 -23.121 23.998 1.00 83.12 209 GLN A N 1
ATOM 1695 C CA . GLN A 1 209 ? -43.127 -23.893 24.605 1.00 83.12 209 GLN A CA 1
ATOM 1696 C C . GLN A 1 209 ? -44.141 -22.992 25.315 1.00 83.12 209 GLN A C 1
ATOM 1698 O O . GLN A 1 209 ? -45.343 -23.160 25.110 1.00 83.12 209 GLN A O 1
ATOM 1703 N N . GLU A 1 210 ? -43.683 -22.003 26.089 1.00 84.75 210 GLU A N 1
ATOM 1704 C CA . GLU A 1 210 ? -44.579 -21.027 26.721 1.00 84.75 210 GLU A CA 1
ATOM 1705 C C . GLU A 1 210 ? -45.356 -20.202 25.690 1.00 84.75 210 GLU A C 1
ATOM 1707 O O . GLU A 1 210 ? -46.552 -19.960 25.874 1.00 84.75 210 GLU A O 1
ATOM 1712 N N . ALA A 1 211 ? -44.709 -19.787 24.597 1.00 84.19 211 ALA A N 1
ATOM 1713 C CA . ALA A 1 211 ? -45.360 -19.047 23.519 1.00 84.19 211 ALA A CA 1
ATOM 1714 C C . ALA A 1 211 ? -46.458 -19.884 22.843 1.00 84.19 211 ALA A C 1
ATOM 1716 O O . ALA A 1 211 ? -47.589 -19.412 22.705 1.00 84.19 211 ALA A O 1
ATOM 1717 N N . ALA A 1 212 ? -46.163 -21.144 22.511 1.00 86.56 212 ALA A N 1
ATOM 1718 C CA . ALA A 1 212 ? -47.125 -22.063 21.910 1.00 86.56 212 ALA A CA 1
ATOM 1719 C C . ALA A 1 212 ? -48.298 -22.375 22.854 1.00 86.56 212 ALA A C 1
ATOM 1721 O O . ALA A 1 212 ? -49.452 -22.453 22.427 1.00 86.56 212 ALA A O 1
ATOM 1722 N N . GLU A 1 213 ? -48.037 -22.525 24.155 1.00 86.44 213 GLU A N 1
ATOM 1723 C CA . GLU A 1 213 ? -49.092 -22.781 25.133 1.00 86.44 213 GLU A CA 1
ATOM 1724 C C . GLU A 1 213 ? -49.990 -21.550 25.342 1.00 86.44 213 GLU A C 1
ATOM 1726 O O . GLU A 1 213 ? -51.213 -21.681 25.468 1.00 86.44 213 GLU A O 1
ATOM 1731 N N . LYS A 1 214 ? -49.406 -20.343 25.310 1.00 82.88 214 LYS A N 1
ATOM 1732 C CA . LYS A 1 214 ? -50.156 -19.080 25.300 1.00 82.88 214 LYS A CA 1
ATOM 1733 C C . LYS A 1 214 ? -51.033 -18.957 24.065 1.00 82.88 214 LYS A C 1
ATOM 1735 O O . LYS A 1 214 ? -52.207 -18.631 24.218 1.00 82.88 214 LYS A O 1
ATOM 1740 N N . GLU A 1 215 ? -50.506 -19.231 22.874 1.00 83.81 215 GLU A N 1
ATOM 1741 C CA . GLU A 1 215 ? -51.296 -19.203 21.639 1.00 83.81 215 GLU A CA 1
ATOM 1742 C C . GLU A 1 215 ? -52.453 -20.197 21.692 1.00 83.81 215 GLU A C 1
ATOM 1744 O O . GLU A 1 215 ? -53.583 -19.838 21.358 1.00 83.81 215 GLU A O 1
ATOM 1749 N N . ARG A 1 216 ? -52.212 -21.417 22.187 1.00 83.06 216 ARG A N 1
ATOM 1750 C CA . ARG A 1 216 ? -53.263 -22.433 22.315 1.00 83.06 216 ARG A CA 1
ATOM 1751 C C . ARG A 1 216 ? -54.361 -21.995 23.283 1.00 83.06 216 ARG A C 1
ATOM 1753 O O . ARG A 1 216 ? -55.535 -22.048 22.928 1.00 83.06 216 ARG A O 1
ATOM 1760 N N . LYS A 1 217 ? -53.989 -21.469 24.457 1.00 83.75 217 LYS A N 1
ATOM 1761 C CA . LYS A 1 217 ? -54.939 -20.901 25.434 1.00 83.75 217 LYS A CA 1
ATOM 1762 C C . LYS A 1 217 ? -55.698 -19.696 24.878 1.00 83.75 217 LYS A C 1
ATOM 1764 O O . LYS A 1 217 ? -56.861 -19.509 25.220 1.00 83.75 217 LYS A O 1
ATOM 1769 N N . ASN A 1 218 ? -55.062 -18.867 24.052 1.00 79.12 218 ASN A N 1
ATOM 1770 C CA . ASN A 1 218 ? -55.713 -17.704 23.451 1.00 79.12 218 ASN A CA 1
ATOM 1771 C C . ASN A 1 218 ? -56.723 -18.127 22.375 1.00 79.12 218 ASN A C 1
ATOM 1773 O O . ASN A 1 218 ? -57.823 -17.587 22.312 1.00 79.12 218 ASN A O 1
ATOM 1777 N N . ARG A 1 219 ? -56.384 -19.150 21.586 1.00 77.88 219 ARG A N 1
ATOM 1778 C CA . ARG A 1 219 ? -57.264 -19.732 20.570 1.00 77.88 219 ARG A CA 1
ATOM 1779 C C . ARG A 1 219 ? -58.473 -20.444 21.188 1.00 77.88 219 ARG A C 1
ATOM 1781 O O . ARG A 1 219 ? -59.593 -20.218 20.756 1.00 77.88 219 ARG A O 1
ATOM 1788 N N . GLU A 1 220 ? -58.270 -21.191 22.274 1.00 78.88 220 GLU A N 1
ATOM 1789 C CA . GLU A 1 220 ? -59.356 -21.823 23.046 1.00 78.88 220 GLU A CA 1
ATOM 1790 C C . GLU A 1 220 ? -60.294 -20.809 23.734 1.00 78.88 220 GLU A C 1
ATOM 1792 O O . GLU A 1 220 ? -61.441 -21.144 24.034 1.00 78.88 220 GLU A O 1
ATOM 1797 N N . LYS A 1 221 ? -59.822 -19.586 24.017 1.00 74.94 221 LYS A N 1
ATOM 1798 C CA . LYS A 1 221 ? -60.665 -18.489 24.524 1.00 74.94 221 LYS A CA 1
ATOM 1799 C C . LYS A 1 221 ? -61.501 -17.848 23.418 1.00 74.94 221 LYS A C 1
ATOM 1801 O O . LYS A 1 221 ? -62.672 -17.589 23.653 1.00 74.94 221 LYS A O 1
ATOM 1806 N N . LEU A 1 222 ? -60.912 -17.643 22.240 1.00 69.25 222 LEU A N 1
ATOM 1807 C CA . LEU A 1 222 ? -61.599 -17.119 21.054 1.00 69.25 222 LEU A CA 1
ATOM 1808 C C . LEU A 1 222 ? -62.708 -18.052 20.548 1.00 69.25 222 LEU A C 1
ATOM 1810 O O . LEU A 1 222 ? -63.721 -17.567 20.070 1.00 69.25 222 LEU A O 1
ATOM 1814 N N . ASP A 1 223 ? -62.546 -19.370 20.692 1.00 70.12 223 ASP A N 1
ATOM 1815 C CA . ASP A 1 223 ? -63.566 -20.355 20.294 1.00 70.12 223 ASP A CA 1
ATOM 1816 C C . ASP A 1 223 ? -64.722 -20.499 21.320 1.00 70.12 223 ASP A C 1
ATOM 1818 O O . ASP A 1 223 ? -65.658 -21.268 21.092 1.00 70.12 223 ASP A O 1
ATOM 1822 N N . LYS A 1 224 ? -64.652 -19.816 22.475 1.00 64.31 224 LYS A N 1
ATOM 1823 C CA . LYS A 1 224 ? -65.651 -19.879 23.564 1.00 64.31 224 LYS A CA 1
ATOM 1824 C C . LYS A 1 224 ? -66.500 -18.609 23.730 1.00 64.31 224 LYS A C 1
ATOM 1826 O O . LYS A 1 224 ? -67.403 -18.630 24.569 1.00 64.31 224 LYS A O 1
ATOM 1831 N N . GLU A 1 225 ? -66.218 -17.547 22.977 1.00 49.78 225 GLU A N 1
ATOM 1832 C CA . GLU A 1 225 ? -67.065 -16.345 22.836 1.00 49.78 225 GLU A CA 1
ATOM 1833 C C . GLU A 1 225 ? -67.952 -16.442 21.589 1.00 49.78 225 GLU A C 1
ATOM 1835 O O . GLU A 1 225 ? -69.099 -15.946 21.661 1.00 49.78 225 GLU A O 1
#

Radius of gyration: 28.53 Å; chains: 1; bounding box: 94×42×65 Å

Organism: NCBI:txid747725

Sequence (225 aa):
KNIAKGFSDVQIKVREATSNDPWGPSGTLMNEIAQLTFNESDFIEIMDMIDKRLNDKGKNWRHVFKALLLLDYCLHVGSENVVLYARENIYVVKTLKEFQHIEENGKDVGANVRQKAKDITNLLQDDNRLKEERRQRQGMRDRMANVGDYLNETVRQYNGENAENGGRWDDENELKKALAESKRIAAEEERNRRQGDDDLEKALQLSQQEAAEKERKNREKLDKE

Foldseek 3Di:
DPVPPPDDPLLVLLCQQLDQDPDHRDPVSLLVNQALCVDVVSVVSNVVSLLVQLPDAESSVSSNLSSLVSLVSSLQAHDCVSLVVCLVVVVSLVVLLPHFYADPVRRTPSVSSNVSSVVVSVLSVDPVNSVVSNVVVVVVVVVVVVVVVVVVVVVVVVPPDDPDDDDPPDVVVVVVVVVVVVVVVVVVVVVVVVVVVVVVVVVVVVVVVVVVVVVVVVVVVVVVD

InterPro domains:
  IPR003903 Ubiquitin interacting motif [SM00726] (170-189)
  IPR003903 Ubiquitin interacting motif [SM00726] (195-214)
  IPR008942 ENTH/VHS [G3DSA:1.25.40.90] (1-147)
  IPR008942 ENTH/VHS [SSF48464] (6-147)
  IPR013809 ENTH domain [PF01417] (8-130)
  IPR013809 ENTH domain [PS50942] (2-134)
  IPR013809 ENTH domain [SM00273] (8-134)

pLDDT: mean 83.15, std 17.89, range [36.25, 98.5]

Secondary structure (DSSP, 8-state):
--GGGT--HHHHHHHHHT-SSSSPPPHHHHHHHHHHTTSHHHHHHHHHHHHHHHT--GGGHHHHHHHHHHHHHHHHHS-HHHHHHHHHTHHHHHHGGG---B-TTS-B-HHHHHHHHHHHHHHHH-HHHHHHHHHHHHHHHHHHHHHHHHHHHHHHHHTTS--------SHHHHHHHHHHHHHHHHHHHHHHHHHHHHHHHHHHHHHHHHHHHHHHHHHHHHTT-